Protein AF-A0AAD9F9R1-F1 (afdb_monomer)

Sequence (238 aa):
MATKKACVDAPKRSRSPVVLEAEMFGEFQDWCLRTYGDSGKTKTVTRRKYNKIMQTLLQSDESDGVYMDNINAKFKFWVKSKGFTVGTNVLGGEKKKGAPGKPVLYVPVKTTCSDGNSAQDNSSLKRVAVVEDFFDIIYAMHVEMGADPGRAPKHAGQKKTYKAIAETYAFLPREAVTRFLMSCGECQKRMHINPSTAEF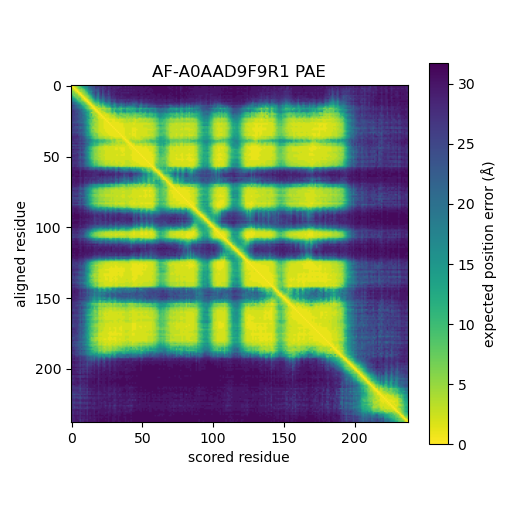KENDRPTSLVPDLIDYNMPLTATYLKQMKLQCMTPTER

Foldseek 3Di:
DDDDDDDDDDDPPPDDPVVLLVVLLVVLLVVLCVDPNPVHPDPAAAPVNQVVLVCLAVVVPDDDCPPVPPDDPVSNCVSVVQAKDWDAPPPPDDPPPDDRHDIWIWGFDPDPDDDDDDPDPPRQIATEDHSNCLSVLLCPLQFPDDPDPPDDTDGDDLVSSVVVCVSHYDRRDPVSNVVSCCSPPVNVVVVPPDPPPPPPPDDDDPPPDDPPPDDPVDPPVVVVVVVVVVVVPDDPDD

Nearest PDB structures (foldseek):
  4wvh-assembly1_A  TM=3.376E-01  e=6.028E+00  Escherichia coli K-12

Mean predicted aligned error: 17.03 Å

InterPro domains:
  IPR039788 Nucleolar protein 4 family [PTHR12449] (43-233)

Secondary structure (DSSP, 8-state):
----------------HHHHHHHHHHHHHHHHHHHHSTTS-SS-B-HHHHHHHHHHHHTTSS--GGGGGGS-HHHHHHHHHHT-EEEE---SS---TTSPPPEEEEEE----------S-----EEEEPBGGGHHHHHHHHHEE--S-TTSPPEEPPHHHHHHHHHHHEES--HHHHHHHHHH-HHHHHHHHS-SS-S---S--------GGG--TTS-HHHHHHHHHHHHTT-----

Organism: Dissostichus eleginoides (NCBI:txid100907)

Structure (mmCIF, N/CA/C/O backbone):
data_AF-A0AAD9F9R1-F1
#
_entry.id   AF-A0AAD9F9R1-F1
#
loop_
_atom_site.group_PDB
_atom_site.id
_atom_site.type_symbol
_atom_site.label_atom_id
_atom_site.label_alt_id
_atom_site.label_comp_id
_atom_site.label_asym_id
_atom_site.label_entity_id
_atom_site.label_seq_id
_atom_site.pdbx_PDB_ins_code
_atom_site.Cartn_x
_atom_site.Cartn_y
_atom_site.Cartn_z
_atom_site.occupancy
_atom_site.B_iso_or_equiv
_atom_site.auth_seq_id
_atom_site.auth_comp_id
_atom_site.auth_asym_id
_atom_site.auth_atom_id
_atom_site.pdbx_PDB_model_num
ATOM 1 N N . MET A 1 1 ? 48.791 -35.809 -27.261 1.00 36.66 1 MET A N 1
ATOM 2 C CA . MET A 1 1 ? 47.319 -35.940 -27.290 1.00 36.66 1 MET A CA 1
ATOM 3 C C . MET A 1 1 ? 46.736 -34.941 -26.303 1.00 36.66 1 MET A C 1
ATOM 5 O O . MET A 1 1 ? 46.965 -35.097 -25.115 1.00 36.66 1 MET A O 1
ATOM 9 N N . ALA A 1 2 ? 46.082 -33.881 -26.780 1.00 38.81 2 ALA A N 1
ATOM 10 C CA . ALA A 1 2 ? 45.470 -32.862 -25.926 1.00 38.81 2 ALA A CA 1
ATOM 11 C C . ALA A 1 2 ? 43.955 -32.884 -26.153 1.00 38.81 2 ALA A C 1
ATOM 13 O O . ALA A 1 2 ? 43.465 -32.579 -27.241 1.00 38.81 2 ALA A O 1
ATOM 14 N N . THR A 1 3 ? 43.224 -33.326 -25.136 1.00 40.38 3 THR A N 1
ATOM 15 C CA . THR A 1 3 ? 41.766 -33.447 -25.138 1.00 40.38 3 THR A CA 1
ATOM 16 C C . THR A 1 3 ? 41.121 -32.064 -25.084 1.00 40.38 3 THR A C 1
ATOM 18 O O . THR A 1 3 ? 41.272 -31.339 -24.101 1.00 40.38 3 THR A O 1
ATOM 21 N N . LYS A 1 4 ? 40.379 -31.708 -26.137 1.00 44.53 4 LYS A N 1
ATOM 22 C CA . LYS A 1 4 ? 39.497 -30.535 -26.176 1.00 44.53 4 LYS A CA 1
ATOM 23 C C . LYS A 1 4 ? 38.334 -30.753 -25.199 1.00 44.53 4 LYS A C 1
ATOM 25 O O . LYS A 1 4 ? 37.559 -31.688 -25.377 1.00 44.53 4 LYS A O 1
ATOM 30 N N . LYS A 1 5 ? 38.197 -29.899 -24.179 1.00 42.91 5 LYS A N 1
ATOM 31 C CA . LYS A 1 5 ? 36.977 -29.817 -23.360 1.00 42.91 5 LYS A CA 1
ATOM 32 C C . LYS A 1 5 ? 35.936 -29.001 -24.126 1.00 42.91 5 LYS A C 1
ATOM 34 O O . LYS A 1 5 ? 36.152 -27.822 -24.385 1.00 42.91 5 LYS A O 1
ATOM 39 N N . ALA A 1 6 ? 34.832 -29.641 -24.499 1.00 38.38 6 ALA A N 1
ATOM 40 C CA . ALA A 1 6 ? 33.661 -28.968 -25.040 1.00 38.38 6 ALA A CA 1
ATOM 41 C C . ALA A 1 6 ? 32.954 -28.203 -23.910 1.00 38.38 6 ALA A C 1
ATOM 43 O O . ALA A 1 6 ? 32.561 -28.795 -22.905 1.00 38.38 6 ALA A O 1
ATOM 44 N N . CYS A 1 7 ? 32.824 -26.886 -24.068 1.00 40.69 7 CYS A N 1
ATOM 45 C CA . CYS A 1 7 ? 31.928 -26.070 -23.259 1.00 40.69 7 CYS A CA 1
ATOM 46 C C . CYS A 1 7 ? 30.496 -26.369 -23.721 1.00 40.69 7 CYS A C 1
ATOM 48 O O . CYS A 1 7 ? 30.156 -26.139 -24.880 1.00 40.69 7 CYS A O 1
ATOM 50 N N . VAL A 1 8 ? 29.689 -26.953 -22.841 1.00 42.50 8 VAL A N 1
ATOM 51 C CA . VAL A 1 8 ? 28.258 -27.181 -23.062 1.00 42.50 8 VAL A CA 1
ATOM 52 C C . VAL A 1 8 ? 27.528 -25.854 -22.869 1.00 42.50 8 VAL A C 1
ATOM 54 O O . VAL A 1 8 ? 27.294 -25.424 -21.742 1.00 42.50 8 VAL A O 1
ATOM 57 N N . ASP A 1 9 ? 27.183 -25.206 -23.979 1.00 41.22 9 ASP A N 1
ATOM 58 C CA 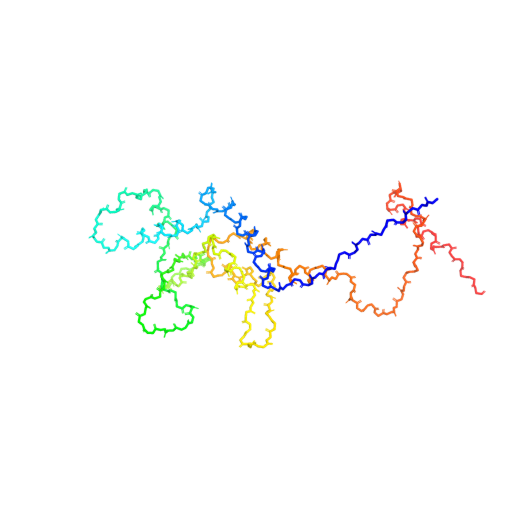. ASP A 1 9 ? 26.228 -24.099 -24.017 1.00 41.22 9 ASP A CA 1
ATOM 59 C C . ASP A 1 9 ? 24.837 -24.639 -23.647 1.00 41.22 9 ASP A C 1
ATOM 61 O O . ASP A 1 9 ? 24.207 -25.388 -24.398 1.00 41.22 9 ASP A O 1
ATOM 65 N N . ALA A 1 10 ? 24.363 -24.308 -22.445 1.00 39.66 10 ALA A N 1
ATOM 66 C CA . ALA A 1 10 ? 23.008 -24.632 -22.020 1.00 39.66 10 ALA A CA 1
ATOM 67 C C . ALA A 1 10 ? 22.008 -23.695 -22.727 1.00 39.66 10 ALA A C 1
ATOM 69 O O . ALA A 1 10 ? 22.209 -22.477 -22.740 1.00 39.66 10 ALA A O 1
ATOM 70 N N . PRO A 1 11 ? 20.892 -24.204 -23.279 1.00 43.22 11 PRO A N 1
ATOM 71 C CA . PRO A 1 11 ? 19.943 -23.363 -23.989 1.00 43.22 11 PRO A CA 1
ATOM 72 C C . PRO A 1 11 ? 19.228 -22.439 -22.996 1.00 43.22 11 PRO A C 1
ATOM 74 O O . PRO A 1 11 ? 18.553 -22.904 -22.073 1.00 43.22 11 PRO A O 1
ATOM 77 N N . LYS A 1 12 ? 19.328 -21.119 -23.212 1.00 50.03 12 LYS A N 1
ATOM 78 C CA . LYS A 1 12 ? 18.451 -20.108 -22.598 1.00 50.03 12 LYS A CA 1
ATOM 79 C C . LYS A 1 12 ? 17.004 -20.388 -23.024 1.00 50.03 12 LYS A C 1
ATOM 81 O O . LYS A 1 12 ? 16.503 -19.810 -23.983 1.00 50.03 12 LYS A O 1
ATOM 86 N N . ARG A 1 13 ? 16.325 -21.303 -22.324 1.00 48.19 13 ARG A N 1
ATOM 87 C CA . ARG A 1 13 ? 14.881 -21.517 -22.465 1.00 48.19 13 ARG A CA 1
ATOM 88 C C . ARG A 1 13 ? 14.179 -20.215 -22.092 1.00 48.19 13 ARG A C 1
ATOM 90 O O . ARG A 1 13 ? 14.325 -19.738 -20.966 1.00 48.19 13 ARG A O 1
ATOM 97 N N . SER A 1 14 ? 13.422 -19.643 -23.027 1.00 53.22 14 SER A N 1
ATOM 98 C CA . SER A 1 14 ? 12.520 -18.534 -22.729 1.00 53.22 14 SER A CA 1
ATOM 99 C C . SER A 1 14 ? 11.512 -19.013 -21.685 1.00 53.22 14 SER A C 1
ATOM 101 O O . SER A 1 14 ? 10.679 -19.877 -21.966 1.00 53.22 14 SER A O 1
ATOM 103 N N . ARG A 1 15 ? 11.631 -18.515 -20.454 1.00 62.59 15 ARG A N 1
ATOM 104 C CA . ARG A 1 15 ? 10.695 -18.836 -19.373 1.00 62.59 15 ARG A CA 1
ATOM 105 C C . ARG A 1 15 ? 9.339 -18.197 -19.669 1.00 62.59 15 ARG A C 1
ATOM 107 O O . ARG A 1 15 ? 9.281 -17.108 -20.237 1.00 62.59 15 ARG A O 1
ATOM 114 N N . SER A 1 16 ? 8.258 -18.879 -19.292 1.00 59.03 16 SER A N 1
ATOM 115 C CA . SER A 1 16 ? 6.905 -18.340 -19.462 1.00 59.03 16 SER A CA 1
ATOM 116 C C . SER A 1 16 ? 6.680 -17.104 -18.567 1.00 59.03 16 SER A C 1
ATOM 118 O O . SER A 1 16 ? 7.241 -17.063 -17.467 1.00 59.03 16 SER A O 1
ATOM 120 N N . PRO A 1 17 ? 5.853 -16.124 -18.984 1.00 62.34 17 PRO A N 1
ATOM 121 C CA . PRO A 1 17 ? 5.550 -14.929 -18.185 1.00 62.34 17 PRO A CA 1
ATOM 122 C C . PRO A 1 17 ? 5.009 -15.240 -16.781 1.00 62.34 17 PRO A C 1
ATOM 124 O O . PRO A 1 17 ? 5.400 -14.596 -15.815 1.00 62.34 17 PRO A O 1
ATOM 127 N N . VAL A 1 18 ? 4.189 -16.289 -16.654 1.00 61.66 18 VAL A N 1
ATOM 128 C CA . VAL A 1 18 ? 3.568 -16.715 -15.385 1.00 61.66 18 VAL A CA 1
ATOM 129 C C . VAL A 1 18 ? 4.611 -17.169 -14.358 1.00 61.66 18 VAL A C 1
ATOM 131 O O . VAL A 1 18 ? 4.484 -16.894 -13.169 1.00 61.66 18 VAL A O 1
ATOM 134 N N . VAL A 1 19 ? 5.677 -17.835 -14.811 1.00 61.56 19 VAL A N 1
ATOM 135 C CA . VAL A 1 19 ? 6.764 -18.289 -13.925 1.00 61.56 19 VAL A CA 1
ATOM 136 C C . VAL A 1 19 ? 7.592 -17.103 -13.421 1.00 61.56 19 VAL A C 1
ATOM 138 O O . VAL A 1 19 ? 8.002 -17.099 -12.266 1.00 61.56 19 VAL A O 1
ATOM 141 N N . LEU A 1 20 ? 7.790 -16.075 -14.255 1.00 73.88 20 LEU A N 1
ATOM 142 C CA . LEU A 1 20 ? 8.531 -14.868 -13.872 1.00 73.88 20 LEU A CA 1
ATOM 143 C C . LEU A 1 20 ? 7.773 -14.029 -12.832 1.00 73.88 20 LEU A C 1
ATOM 145 O O . LEU A 1 20 ? 8.394 -13.478 -11.927 1.00 73.88 20 LEU A O 1
ATOM 149 N N . GLU A 1 21 ? 6.444 -13.955 -12.934 1.00 77.75 21 GLU A N 1
ATOM 150 C CA . GLU A 1 21 ? 5.603 -13.253 -11.956 1.00 77.75 21 GLU A CA 1
ATOM 151 C C . GLU A 1 21 ? 5.615 -13.946 -10.587 1.00 77.75 21 GLU A C 1
ATOM 153 O O . GLU A 1 21 ? 5.773 -13.281 -9.566 1.00 77.75 21 GLU A O 1
ATOM 158 N N . ALA A 1 22 ? 5.521 -15.279 -10.556 1.00 78.12 22 ALA A N 1
ATOM 159 C CA . ALA A 1 22 ? 5.544 -16.047 -9.311 1.00 78.12 22 ALA A CA 1
ATOM 160 C C . ALA A 1 22 ? 6.902 -15.969 -8.582 1.00 78.12 22 ALA A C 1
ATOM 162 O O . ALA A 1 22 ? 6.935 -15.847 -7.356 1.00 78.12 22 ALA A O 1
ATOM 163 N N . GLU A 1 23 ? 8.019 -16.000 -9.321 1.00 84.06 23 GLU A N 1
ATOM 164 C CA . GLU A 1 23 ? 9.364 -15.794 -8.755 1.00 84.06 23 GLU A CA 1
ATOM 165 C C . GLU A 1 23 ? 9.501 -14.372 -8.179 1.00 84.06 23 GLU A C 1
ATOM 167 O O . GLU A 1 23 ? 9.927 -14.199 -7.034 1.00 84.06 23 GLU A O 1
ATOM 172 N N . MET A 1 24 ? 9.054 -13.358 -8.931 1.00 88.50 24 MET A N 1
ATOM 173 C CA . MET A 1 24 ? 9.048 -11.961 -8.486 1.00 88.50 24 MET A CA 1
ATOM 174 C C . MET A 1 24 ? 8.192 -11.765 -7.228 1.00 88.50 24 MET A C 1
ATOM 176 O O . MET A 1 24 ? 8.613 -11.062 -6.307 1.00 88.50 24 MET A O 1
ATOM 180 N N . PHE A 1 25 ? 7.011 -12.390 -7.181 1.00 92.75 25 PHE A N 1
ATOM 181 C CA . PHE A 1 25 ? 6.128 -12.378 -6.018 1.00 92.75 25 PHE A CA 1
ATOM 182 C C . PHE A 1 25 ? 6.837 -12.946 -4.792 1.00 92.75 25 PHE A C 1
ATOM 184 O O . PHE A 1 25 ? 6.893 -12.269 -3.769 1.00 92.75 25 PHE A O 1
ATOM 191 N N . GLY A 1 26 ? 7.424 -14.142 -4.902 1.00 94.12 26 GLY A N 1
ATOM 192 C CA . GLY A 1 26 ? 8.099 -14.806 -3.786 1.00 94.12 26 GLY A CA 1
ATOM 193 C C . GLY A 1 26 ? 9.214 -13.951 -3.183 1.00 94.12 26 GLY A C 1
ATOM 194 O O . GLY A 1 26 ? 9.179 -13.642 -1.993 1.00 94.12 26 GLY A O 1
ATOM 195 N N . GLU A 1 27 ? 10.164 -13.496 -4.005 1.00 94.56 27 GLU A N 1
ATOM 196 C CA . GLU A 1 27 ? 11.306 -12.697 -3.535 1.00 94.56 27 GLU A CA 1
ATOM 197 C C . GLU A 1 27 ? 10.884 -11.351 -2.928 1.00 94.56 27 GLU A C 1
ATOM 199 O O . GLU A 1 27 ? 11.431 -10.909 -1.906 1.00 94.56 27 GLU A O 1
ATOM 204 N N . PHE A 1 28 ? 9.913 -10.685 -3.558 1.00 96.38 28 PHE A N 1
ATOM 205 C CA . PHE A 1 28 ? 9.406 -9.400 -3.096 1.00 96.38 28 PHE A CA 1
ATOM 206 C C . PHE A 1 28 ? 8.630 -9.542 -1.785 1.00 96.38 28 PHE A C 1
ATOM 208 O O . PHE A 1 28 ? 8.883 -8.788 -0.841 1.00 96.38 28 PHE A O 1
ATOM 215 N N . GLN A 1 29 ? 7.727 -10.520 -1.711 1.00 96.44 29 GLN A N 1
ATOM 216 C CA . GLN A 1 29 ? 6.889 -10.777 -0.544 1.00 96.44 29 GLN A CA 1
ATOM 217 C C . GLN A 1 29 ? 7.739 -11.127 0.675 1.00 96.44 29 GLN A C 1
ATOM 219 O O . GLN A 1 29 ? 7.571 -10.543 1.749 1.00 96.44 29 GLN A O 1
ATOM 224 N N . ASP A 1 30 ? 8.709 -12.016 0.493 1.00 96.62 30 ASP A N 1
ATOM 225 C CA . ASP A 1 30 ? 9.668 -12.405 1.519 1.00 96.62 30 ASP A CA 1
ATOM 226 C C . ASP A 1 30 ? 10.440 -11.207 2.068 1.00 96.62 30 ASP A C 1
ATOM 228 O O . ASP A 1 30 ? 10.629 -11.058 3.281 1.00 96.62 30 ASP A O 1
ATOM 232 N N . TRP A 1 31 ? 10.888 -10.321 1.178 1.00 96.62 31 TRP A N 1
ATOM 233 C CA . TRP A 1 31 ? 11.539 -9.090 1.594 1.00 96.62 31 TRP A CA 1
ATOM 234 C C . TRP A 1 31 ? 10.577 -8.166 2.355 1.00 96.62 31 TRP A C 1
ATOM 236 O O . TRP A 1 31 ? 10.928 -7.698 3.440 1.00 96.62 31 TRP A O 1
ATOM 246 N N . CYS A 1 32 ? 9.355 -7.951 1.858 1.00 97.00 32 CYS A N 1
ATOM 247 C CA . CYS A 1 32 ? 8.355 -7.115 2.524 1.00 97.00 32 CYS A CA 1
ATOM 248 C C . CYS A 1 32 ? 8.009 -7.619 3.927 1.00 97.00 32 CYS A C 1
ATOM 250 O O . CYS A 1 32 ? 7.936 -6.813 4.855 1.00 97.00 32 CYS A O 1
ATOM 252 N N . LEU A 1 33 ? 7.840 -8.928 4.113 1.00 96.25 33 LEU A N 1
ATOM 253 C CA . LEU A 1 33 ? 7.536 -9.518 5.417 1.00 96.25 33 LEU A CA 1
ATOM 254 C C . LEU A 1 33 ? 8.702 -9.384 6.400 1.00 96.25 33 LEU A C 1
ATOM 256 O O . LEU A 1 33 ? 8.478 -9.070 7.569 1.00 96.25 33 LEU A O 1
ATOM 260 N N . ARG A 1 34 ? 9.949 -9.544 5.941 1.00 95.81 34 ARG A N 1
ATOM 261 C CA . ARG A 1 34 ? 11.128 -9.313 6.793 1.00 95.81 34 ARG A CA 1
ATOM 262 C C . ARG A 1 34 ? 11.295 -7.844 7.181 1.00 95.81 34 ARG A C 1
ATOM 264 O O . ARG A 1 34 ? 11.669 -7.557 8.315 1.00 95.81 34 ARG A O 1
ATOM 271 N N . THR A 1 35 ? 11.035 -6.918 6.260 1.00 96.12 35 THR A N 1
ATOM 272 C CA . THR A 1 35 ? 11.275 -5.480 6.472 1.00 96.12 35 THR A CA 1
ATOM 273 C C . THR A 1 35 ? 10.115 -4.780 7.186 1.00 96.12 35 THR A C 1
ATOM 275 O O . THR A 1 35 ? 10.344 -3.910 8.027 1.00 96.12 35 THR A O 1
ATOM 278 N N . TYR A 1 36 ? 8.872 -5.147 6.870 1.00 96.94 36 TYR A N 1
ATOM 279 C CA . TYR A 1 36 ? 7.657 -4.443 7.296 1.00 96.94 36 TYR A CA 1
ATOM 280 C C . TYR A 1 36 ? 6.636 -5.322 8.032 1.00 96.94 36 TYR A C 1
ATOM 282 O O . TYR A 1 36 ? 5.573 -4.806 8.396 1.00 96.94 36 TYR A O 1
ATOM 290 N N . GLY A 1 37 ? 6.919 -6.615 8.221 1.00 94.69 37 GLY A N 1
ATOM 291 C CA . GLY A 1 37 ? 6.051 -7.550 8.936 1.00 94.69 37 GLY A CA 1
ATOM 292 C C . GLY A 1 37 ? 5.960 -7.279 10.440 1.00 94.69 37 GLY A C 1
ATOM 293 O O . GLY A 1 37 ? 6.450 -6.272 10.951 1.00 94.69 37 GLY A O 1
ATOM 294 N N . ASP A 1 38 ? 5.327 -8.194 11.176 1.00 91.25 38 ASP A N 1
ATOM 295 C CA . ASP A 1 38 ? 4.977 -7.994 12.593 1.00 91.25 38 ASP A CA 1
ATOM 296 C C . ASP A 1 38 ? 6.192 -7.839 13.528 1.00 91.25 38 ASP A C 1
ATOM 298 O O . ASP A 1 38 ? 6.073 -7.231 14.592 1.00 91.25 38 ASP A O 1
ATOM 302 N N . SER A 1 39 ? 7.360 -8.360 13.141 1.00 89.56 39 SER A N 1
ATOM 303 C CA . SER A 1 39 ? 8.620 -8.204 13.881 1.00 89.56 39 SER A CA 1
ATOM 304 C C . SER A 1 39 ? 9.272 -6.826 13.686 1.00 89.56 39 SER A C 1
ATOM 306 O O . SER A 1 39 ? 10.135 -6.432 14.474 1.00 89.56 39 SER A O 1
ATOM 308 N N . GLY A 1 40 ? 8.864 -6.075 12.659 1.00 83.31 40 GLY A N 1
ATOM 309 C CA . GLY A 1 40 ? 9.405 -4.760 12.334 1.00 83.31 40 GLY A CA 1
ATOM 310 C C . GLY A 1 40 ? 8.823 -3.642 13.205 1.00 83.31 40 GLY A C 1
ATOM 311 O O . GLY A 1 40 ? 7.616 -3.551 13.432 1.00 83.31 40 GLY A O 1
ATOM 312 N N . LYS A 1 41 ? 9.671 -2.701 13.646 1.00 86.00 41 LYS A N 1
ATOM 313 C CA . LYS A 1 41 ? 9.241 -1.456 14.322 1.00 86.00 41 LYS A CA 1
ATOM 314 C C . LYS A 1 41 ? 8.796 -0.393 13.311 1.00 86.00 41 LYS A C 1
ATOM 316 O O . LYS A 1 41 ? 9.306 0.726 13.292 1.00 86.00 41 LYS A O 1
ATOM 321 N N . THR A 1 42 ? 7.861 -0.744 12.439 1.00 90.44 42 THR A N 1
ATOM 322 C CA . THR A 1 42 ? 7.459 0.081 11.295 1.00 90.44 42 THR A CA 1
ATOM 323 C C . THR A 1 42 ? 6.049 0.645 11.466 1.00 90.44 42 THR A C 1
ATOM 325 O O . THR A 1 42 ? 5.222 0.162 12.244 1.00 90.44 42 THR A O 1
ATOM 328 N N . LYS A 1 43 ? 5.750 1.708 10.709 1.00 89.88 43 LYS A N 1
ATOM 329 C CA . LYS A 1 43 ? 4.407 2.310 10.655 1.00 89.88 43 LYS A CA 1
ATOM 330 C C . LYS A 1 43 ? 3.446 1.552 9.725 1.00 89.88 43 LYS A C 1
ATOM 332 O O . LYS A 1 43 ? 2.314 1.992 9.574 1.00 89.88 43 LYS A O 1
ATOM 337 N N . THR A 1 44 ? 3.878 0.457 9.102 1.00 95.94 44 THR A N 1
ATOM 338 C CA . THR A 1 44 ? 3.086 -0.341 8.156 1.00 95.94 44 THR A CA 1
ATOM 339 C C . THR A 1 44 ? 1.979 -1.130 8.854 1.00 95.94 44 THR A C 1
ATOM 341 O O . THR A 1 44 ? 1.973 -1.294 10.082 1.00 95.94 44 THR A O 1
ATOM 344 N N . VAL A 1 45 ? 1.018 -1.611 8.067 1.00 96.88 45 VAL A N 1
ATOM 345 C CA . VAL A 1 45 ? -0.128 -2.381 8.554 1.00 96.88 45 VAL A CA 1
ATOM 346 C C . VAL A 1 45 ? -0.043 -3.798 8.003 1.00 96.88 45 VAL A C 1
ATOM 348 O O . VAL A 1 45 ? -0.194 -4.002 6.811 1.00 96.88 45 VAL A O 1
ATOM 351 N N . THR A 1 46 ? 0.213 -4.773 8.868 1.00 97.19 46 THR A N 1
ATOM 352 C CA . THR A 1 46 ? 0.136 -6.202 8.531 1.00 97.19 46 THR A CA 1
ATOM 353 C C . THR A 1 46 ? -1.309 -6.683 8.554 1.00 97.19 46 THR A C 1
ATOM 355 O O . THR A 1 46 ? -2.177 -6.002 9.112 1.00 97.19 46 THR A O 1
ATOM 358 N N . ARG A 1 47 ? -1.591 -7.879 8.035 1.00 96.06 47 ARG A N 1
ATOM 359 C CA . ARG A 1 47 ? -2.932 -8.481 8.086 1.00 96.06 47 ARG A CA 1
ATOM 360 C C . ARG A 1 47 ? -3.429 -8.611 9.520 1.00 96.06 47 ARG A C 1
ATOM 362 O O . ARG A 1 47 ? -4.580 -8.291 9.819 1.00 96.06 47 ARG A O 1
ATOM 369 N N . ARG A 1 48 ? -2.548 -9.024 10.433 1.00 94.69 48 ARG A N 1
ATOM 370 C CA . ARG A 1 48 ? -2.862 -9.121 11.863 1.00 94.69 48 ARG A CA 1
ATOM 371 C C . ARG A 1 48 ? -3.229 -7.754 12.441 1.00 94.69 48 ARG A C 1
ATOM 373 O O . ARG A 1 48 ? -4.238 -7.636 13.136 1.00 94.69 48 ARG A O 1
ATOM 380 N N . LYS A 1 49 ? -2.450 -6.712 12.127 1.00 94.81 49 LYS A N 1
ATOM 381 C CA . LYS A 1 49 ? -2.734 -5.339 12.571 1.00 94.81 49 LYS A CA 1
ATOM 382 C C . LYS A 1 49 ? -4.036 -4.814 11.964 1.00 94.81 49 LYS A C 1
ATOM 384 O O . LYS A 1 49 ? -4.837 -4.244 12.694 1.00 94.81 49 LYS A O 1
ATOM 389 N N . TYR A 1 50 ? -4.276 -5.064 10.680 1.00 95.69 50 TYR A N 1
ATOM 390 C CA . TYR A 1 50 ? -5.507 -4.716 9.972 1.00 95.69 50 TYR A CA 1
ATOM 391 C C . TYR A 1 50 ? -6.745 -5.306 10.657 1.00 95.69 50 TYR A C 1
ATOM 393 O O . TYR A 1 50 ? -7.660 -4.568 11.015 1.00 95.69 50 TYR A O 1
ATOM 401 N N . ASN A 1 51 ? -6.743 -6.616 10.924 1.00 93.62 51 ASN A N 1
ATOM 402 C CA . ASN A 1 51 ? -7.854 -7.296 11.596 1.00 93.62 51 ASN A CA 1
ATOM 403 C C . ASN A 1 51 ? -8.079 -6.751 13.011 1.00 93.62 51 ASN A C 1
ATOM 405 O O . ASN A 1 51 ? -9.218 -6.551 13.425 1.00 93.62 51 ASN A O 1
ATOM 409 N N . LYS A 1 52 ? -6.998 -6.440 13.734 1.00 93.19 52 LYS A N 1
ATOM 410 C CA . LYS A 1 52 ? -7.086 -5.835 15.067 1.00 93.19 52 LYS A CA 1
ATOM 411 C C . LYS A 1 52 ? -7.683 -4.421 15.032 1.00 93.19 52 LYS A C 1
ATOM 413 O O . LYS A 1 52 ? -8.434 -4.05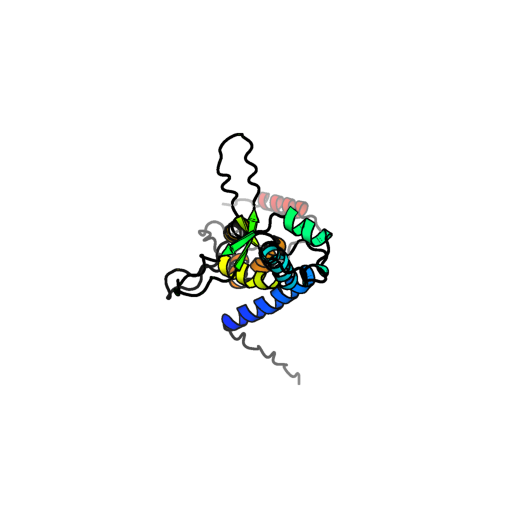9 15.937 1.00 93.19 52 LYS A O 1
ATOM 418 N N . ILE A 1 53 ? -7.381 -3.627 13.998 1.00 94.44 53 ILE A N 1
ATOM 419 C CA . ILE A 1 53 ? -8.015 -2.315 13.781 1.00 94.44 53 ILE A CA 1
ATOM 420 C C . ILE A 1 53 ? -9.508 -2.508 13.484 1.00 94.44 53 ILE A C 1
ATOM 422 O O . ILE A 1 53 ? -10.327 -1.862 14.129 1.00 94.44 53 ILE A O 1
ATOM 426 N N . MET A 1 54 ? -9.863 -3.427 12.580 1.00 92.19 54 MET A N 1
ATOM 427 C CA . MET A 1 54 ? -11.262 -3.734 12.248 1.00 92.19 54 MET A CA 1
ATOM 428 C C . MET A 1 54 ? -12.078 -4.134 13.480 1.00 92.19 54 MET A C 1
ATOM 430 O O . MET A 1 54 ? -13.136 -3.564 13.718 1.00 92.19 54 MET A O 1
ATOM 434 N N . GLN A 1 55 ? -11.560 -5.051 14.303 1.00 90.12 55 GLN A N 1
ATOM 435 C CA . GLN A 1 55 ? -12.202 -5.451 15.561 1.00 90.12 55 GLN A CA 1
ATOM 436 C C . GLN A 1 55 ? -12.404 -4.259 16.502 1.00 90.12 55 GLN A C 1
ATOM 438 O O . GLN A 1 55 ? -13.482 -4.096 17.058 1.00 90.12 55 GLN A O 1
ATOM 443 N N . THR A 1 56 ? -11.394 -3.390 16.631 1.00 90.62 56 THR A N 1
ATOM 444 C CA . THR A 1 56 ? -11.480 -2.189 17.482 1.00 90.62 56 THR A CA 1
ATOM 445 C C . THR A 1 56 ? -12.579 -1.228 17.009 1.00 90.62 56 THR A C 1
ATOM 447 O O . THR A 1 56 ? -13.236 -0.605 17.840 1.00 90.62 56 THR A O 1
ATOM 450 N N . LEU A 1 57 ? -12.784 -1.097 15.694 1.00 90.31 57 LEU A N 1
ATOM 451 C CA . LEU A 1 57 ? -13.777 -0.182 15.119 1.00 90.31 57 LEU A CA 1
ATOM 452 C C . LEU A 1 57 ? -15.198 -0.758 15.142 1.00 90.31 57 LEU A C 1
ATOM 454 O O . LEU A 1 57 ? -16.121 -0.038 15.499 1.00 90.31 57 LEU A O 1
ATOM 458 N N . LEU A 1 58 ? -15.376 -2.037 14.798 1.00 83.88 58 LEU A N 1
ATOM 459 C CA . LEU A 1 58 ? -16.699 -2.673 14.718 1.00 83.88 58 LEU A CA 1
ATOM 460 C C . LEU A 1 58 ? -17.307 -2.975 16.096 1.00 83.88 58 LEU A C 1
ATOM 462 O O . LEU A 1 58 ? -18.514 -2.892 16.260 1.00 83.88 58 LEU A O 1
ATOM 466 N N . GLN A 1 59 ? -16.487 -3.288 17.103 1.00 71.56 59 GLN A N 1
ATOM 467 C CA . GLN A 1 59 ? -16.960 -3.595 18.464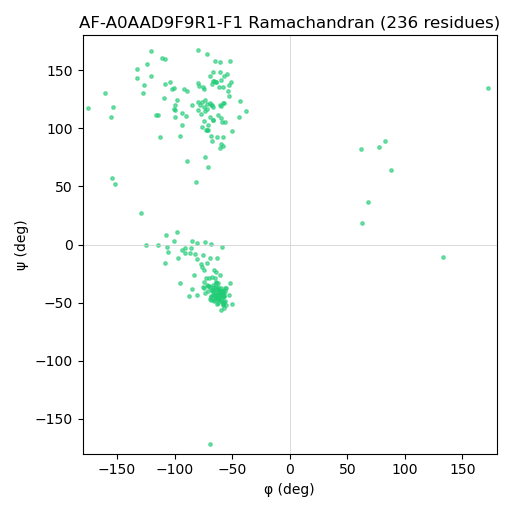 1.00 71.56 59 GLN A CA 1
ATOM 468 C C . GLN A 1 59 ? -17.177 -2.342 19.327 1.00 71.56 59 GLN A C 1
ATOM 470 O O . GLN A 1 59 ? -17.474 -2.457 20.510 1.00 71.56 59 GLN A O 1
ATOM 475 N N . SER A 1 60 ? -16.988 -1.140 18.770 1.00 59.50 60 SER A N 1
ATOM 476 C CA . SER A 1 60 ? -17.325 0.109 19.469 1.00 59.50 60 SER A CA 1
ATOM 477 C C . SER A 1 60 ? -18.817 0.466 19.347 1.00 59.50 60 SER A C 1
ATOM 479 O O . SER A 1 60 ? -19.241 1.405 20.012 1.00 59.50 60 SER A O 1
ATOM 481 N N . ASP A 1 61 ? -19.583 -0.254 18.513 1.00 56.19 61 ASP A N 1
ATOM 482 C CA . ASP A 1 61 ? -20.973 0.074 18.147 1.00 56.19 61 ASP A CA 1
ATOM 483 C C . ASP A 1 61 ? -22.027 -0.875 18.762 1.00 56.19 61 ASP A C 1
ATOM 485 O O . ASP A 1 61 ? -23.194 -0.512 18.837 1.00 56.19 61 ASP A O 1
ATOM 489 N N . GLU A 1 62 ? -21.638 -2.055 19.273 1.00 50.25 62 GLU A N 1
ATOM 490 C CA . GLU A 1 62 ? -22.552 -2.991 19.951 1.00 50.25 62 GLU A CA 1
ATOM 491 C C . GLU A 1 62 ? -22.046 -3.416 21.335 1.00 50.25 62 GLU A C 1
ATOM 493 O O . GLU A 1 62 ? -20.905 -3.833 21.539 1.00 50.25 62 GLU A O 1
ATOM 498 N N . SER A 1 63 ? -22.951 -3.296 22.297 1.00 50.78 63 SER A N 1
ATOM 499 C CA . SER A 1 63 ? -22.845 -3.695 23.690 1.00 50.78 63 SER A CA 1
ATOM 500 C C . SER A 1 63 ? -22.661 -5.208 23.856 1.00 50.78 63 SER A C 1
ATOM 502 O O . SER A 1 63 ? -23.646 -5.924 23.986 1.00 50.78 63 SER A O 1
ATOM 504 N N . ASP A 1 64 ? -21.416 -5.684 23.934 1.00 45.75 64 ASP A N 1
ATOM 505 C CA . ASP A 1 64 ? -21.063 -6.811 24.811 1.00 45.75 64 ASP A CA 1
ATOM 506 C C . ASP A 1 64 ? -19.566 -6.774 25.185 1.00 45.75 64 ASP A C 1
ATOM 508 O O . ASP A 1 64 ? -18.666 -6.943 24.358 1.00 45.75 64 ASP A O 1
ATOM 512 N N . GLY A 1 65 ? -19.282 -6.473 26.453 1.00 50.19 65 GLY A N 1
ATOM 513 C CA . GLY A 1 65 ? -17.956 -6.086 26.957 1.00 50.19 65 GLY A CA 1
ATOM 514 C C . GLY A 1 65 ? -16.927 -7.215 27.074 1.00 50.19 65 GLY A C 1
ATOM 515 O O . GLY A 1 65 ? -15.808 -6.966 27.510 1.00 50.19 65 GLY A O 1
ATOM 516 N N . VAL A 1 66 ? -17.261 -8.444 26.677 1.00 52.91 66 VAL A N 1
ATOM 517 C CA . VAL A 1 66 ? -16.480 -9.651 27.012 1.00 52.91 66 VAL A CA 1
ATOM 518 C C . VAL A 1 66 ? -15.166 -9.772 26.214 1.00 52.91 66 VAL A C 1
ATOM 520 O O . VAL A 1 66 ? -14.221 -10.417 26.664 1.00 52.91 66 VAL A O 1
ATOM 523 N N . TYR A 1 67 ? -15.043 -9.109 25.055 1.00 52.53 67 TYR A N 1
ATOM 524 C CA . TYR A 1 67 ? -13.835 -9.170 24.206 1.00 52.53 67 TYR A CA 1
ATOM 525 C C . TYR A 1 67 ? -12.946 -7.910 24.238 1.00 52.53 67 TYR A C 1
ATOM 527 O O . TYR A 1 67 ? -11.840 -7.922 23.683 1.00 52.53 67 TYR A O 1
ATOM 535 N N . MET A 1 68 ? -13.374 -6.831 24.908 1.00 54.06 68 MET A N 1
ATOM 536 C CA . MET A 1 68 ? -12.665 -5.537 24.916 1.00 54.06 68 MET A CA 1
ATOM 537 C C . MET A 1 68 ? -11.420 -5.495 25.814 1.00 54.06 68 MET A C 1
ATOM 539 O O . MET A 1 68 ? -10.541 -4.643 25.603 1.00 54.06 68 MET A O 1
ATOM 543 N N . ASP A 1 69 ? -11.318 -6.421 26.767 1.00 55.50 69 ASP A N 1
ATOM 544 C CA . ASP A 1 69 ? -10.276 -6.414 27.801 1.00 55.50 69 ASP A CA 1
ATOM 545 C C . ASP A 1 69 ? -8.880 -6.774 27.273 1.00 55.50 69 ASP A C 1
ATOM 547 O O . ASP A 1 69 ? -7.867 -6.444 27.888 1.00 55.50 69 ASP A O 1
ATOM 551 N N . ASN A 1 70 ? -8.783 -7.355 26.072 1.00 68.94 70 ASN A N 1
ATOM 552 C CA . ASN A 1 70 ? -7.504 -7.800 25.508 1.00 68.94 70 ASN A CA 1
ATOM 553 C C . ASN A 1 70 ? -6.814 -6.765 24.590 1.00 68.94 70 ASN A C 1
ATOM 555 O O . ASN A 1 70 ? -5.693 -6.995 24.116 1.00 68.94 70 ASN A O 1
ATOM 559 N N . ILE A 1 71 ? -7.442 -5.615 24.296 1.00 81.69 71 ILE A N 1
ATOM 560 C CA . ILE A 1 71 ? -6.849 -4.590 23.416 1.00 81.69 71 ILE A CA 1
ATOM 561 C C . ILE A 1 71 ? -6.251 -3.440 24.237 1.00 81.69 71 ILE A C 1
ATOM 563 O O . ILE A 1 71 ? -6.952 -2.662 24.877 1.00 81.69 71 ILE A O 1
ATOM 567 N N . ASN A 1 72 ? -4.931 -3.273 24.129 1.00 87.50 72 ASN A N 1
ATOM 568 C CA . ASN A 1 72 ? -4.158 -2.241 24.825 1.00 87.50 72 ASN A CA 1
ATOM 569 C C . ASN A 1 72 ? -4.635 -0.800 24.507 1.00 87.50 72 ASN A C 1
ATOM 571 O O . ASN A 1 72 ? -4.801 -0.432 23.341 1.00 87.50 72 ASN A O 1
ATOM 575 N N . ALA A 1 73 ? -4.762 0.050 25.533 1.00 90.44 73 ALA A N 1
ATOM 576 C CA . ALA A 1 73 ? -5.189 1.450 25.411 1.00 90.44 73 ALA A CA 1
ATOM 577 C C . ALA A 1 73 ? -4.320 2.297 24.458 1.00 90.44 73 ALA A C 1
ATOM 579 O O . ALA A 1 73 ? -4.851 3.098 23.689 1.00 90.44 73 ALA A O 1
ATOM 580 N N . LYS A 1 74 ? -2.996 2.080 24.421 1.00 91.56 74 LYS A N 1
ATOM 581 C CA . LYS A 1 74 ? -2.079 2.742 23.472 1.00 91.56 74 LYS A CA 1
ATOM 582 C C . LYS A 1 74 ? -2.456 2.425 22.024 1.00 91.56 74 LYS A C 1
ATOM 584 O O . LYS A 1 74 ? -2.364 3.293 21.158 1.00 91.56 74 LYS A O 1
ATOM 589 N N . PHE A 1 75 ? -2.885 1.188 21.765 1.00 91.94 75 PHE A N 1
ATOM 590 C CA . PHE A 1 75 ? -3.343 0.775 20.442 1.00 91.94 75 PHE A CA 1
ATOM 591 C C . PHE A 1 75 ? -4.662 1.463 20.083 1.00 91.94 75 PHE A C 1
ATOM 593 O O . PHE A 1 75 ? -4.742 2.064 19.015 1.00 91.94 75 PHE A O 1
ATOM 600 N N . LYS A 1 76 ? -5.649 1.470 20.991 1.00 91.31 76 LYS A N 1
ATOM 601 C CA . LYS A 1 76 ? -6.927 2.182 20.791 1.00 91.31 76 LYS A CA 1
ATOM 602 C C . LYS A 1 76 ? -6.703 3.677 20.517 1.00 91.31 76 LYS A C 1
ATOM 604 O O . LYS A 1 76 ? -7.260 4.222 19.567 1.00 91.31 76 LYS A O 1
ATOM 609 N N . PHE A 1 77 ? -5.817 4.321 21.282 1.00 93.50 77 PHE A N 1
ATOM 610 C CA . PHE A 1 77 ? -5.445 5.721 21.069 1.00 93.50 77 PHE A CA 1
ATOM 611 C C . PHE A 1 77 ? -4.800 5.945 19.698 1.00 93.50 77 PHE A C 1
ATOM 613 O O . PHE A 1 77 ? -5.149 6.895 19.004 1.00 93.50 77 PHE A O 1
ATOM 620 N N . TRP A 1 78 ? -3.894 5.060 19.271 1.00 93.62 78 TRP A N 1
ATOM 621 C CA . TRP A 1 78 ? -3.290 5.140 17.941 1.00 93.62 78 TRP A CA 1
ATOM 622 C C . TRP A 1 78 ? -4.327 4.982 16.823 1.00 93.62 78 TRP A C 1
ATOM 624 O O . TRP A 1 78 ? -4.306 5.771 15.879 1.00 93.62 78 TRP A O 1
ATOM 634 N N . VAL A 1 79 ? -5.258 4.026 16.948 1.00 94.25 79 VAL A N 1
ATOM 635 C CA . VAL A 1 79 ? -6.354 3.827 15.983 1.00 94.25 79 VAL A CA 1
ATOM 636 C C . VAL A 1 79 ? -7.198 5.098 15.860 1.00 94.25 79 VAL A C 1
ATOM 638 O O . VAL A 1 79 ? -7.369 5.623 14.759 1.00 94.25 79 VAL A O 1
ATOM 641 N N . LYS A 1 80 ? -7.644 5.654 16.992 1.00 91.81 80 LYS A N 1
ATOM 642 C CA . LYS A 1 80 ? -8.433 6.893 17.022 1.00 91.81 80 LYS A CA 1
ATOM 643 C C . LYS A 1 80 ? -7.648 8.090 16.471 1.00 91.81 80 LYS A C 1
ATOM 645 O O . LYS A 1 80 ? -8.165 8.838 15.652 1.00 91.81 80 LYS A O 1
ATOM 650 N N . SER A 1 81 ? -6.381 8.241 16.859 1.00 93.88 81 SER A N 1
ATOM 651 C CA . SER A 1 81 ? -5.504 9.338 16.420 1.00 93.88 81 SER A CA 1
ATOM 652 C C . SER A 1 81 ? -5.222 9.319 14.915 1.00 93.88 81 SER A C 1
ATOM 654 O O . SER A 1 81 ? -5.048 10.377 14.312 1.00 93.88 81 SER A O 1
ATOM 656 N N . LYS A 1 82 ? -5.170 8.135 14.293 1.00 93.38 82 LYS A N 1
ATOM 657 C CA . LYS A 1 82 ? -5.016 7.999 12.838 1.00 93.38 82 LYS A CA 1
ATOM 658 C C . LYS A 1 82 ? -6.313 8.193 12.056 1.00 93.38 82 LYS A C 1
ATOM 660 O O . LYS A 1 82 ? -6.230 8.343 10.841 1.00 93.38 82 LYS A O 1
ATOM 665 N N . GLY A 1 83 ? -7.465 8.212 12.725 1.00 94.00 83 GLY A N 1
ATOM 666 C CA . GLY A 1 83 ? -8.762 8.401 12.081 1.00 94.00 83 GLY A CA 1
ATOM 667 C C . GLY A 1 83 ? -9.163 7.224 11.194 1.00 94.00 83 GLY A C 1
ATOM 668 O O . GLY A 1 83 ? -9.723 7.437 10.124 1.00 94.00 83 GLY A O 1
ATOM 669 N N . PHE A 1 84 ? -8.835 5.987 11.589 1.00 94.81 84 PHE A N 1
ATOM 670 C CA . PHE A 1 84 ? -9.280 4.826 10.818 1.00 94.81 84 PHE A CA 1
ATOM 671 C C . PHE A 1 84 ? -10.808 4.756 10.783 1.00 94.81 84 PHE A C 1
ATOM 673 O O . PHE A 1 84 ? -11.469 4.911 11.808 1.00 94.81 84 PHE A O 1
ATOM 680 N N . THR A 1 85 ? -11.347 4.479 9.603 1.00 93.56 85 THR A N 1
ATOM 681 C CA . THR A 1 85 ? -12.780 4.287 9.362 1.00 93.56 85 THR A CA 1
ATOM 682 C C . THR A 1 85 ? -12.995 3.029 8.530 1.00 93.56 85 THR A C 1
ATOM 684 O O . THR A 1 85 ? -12.119 2.624 7.760 1.00 93.56 85 THR A O 1
ATOM 687 N N . VAL A 1 86 ? -14.146 2.381 8.708 1.00 91.75 86 VAL A N 1
ATOM 688 C CA . VAL A 1 86 ? -14.543 1.210 7.918 1.00 91.75 86 VAL A CA 1
ATOM 689 C C . VAL A 1 86 ? -15.480 1.677 6.810 1.00 91.75 86 VAL A C 1
ATOM 691 O O . VAL A 1 86 ? -16.490 2.317 7.082 1.00 91.75 86 VAL A O 1
ATOM 694 N N . GLY A 1 87 ? -15.144 1.365 5.563 1.00 86.25 87 GLY A N 1
ATOM 695 C CA . GLY A 1 87 ? -16.001 1.588 4.400 1.00 86.25 87 GLY A CA 1
ATOM 696 C C . GLY A 1 87 ? -16.312 0.277 3.682 1.00 86.25 87 GLY A C 1
ATOM 697 O O . GLY A 1 87 ? -15.660 -0.743 3.903 1.00 86.25 87 GLY A O 1
ATOM 698 N N . THR A 1 88 ? -17.294 0.301 2.783 1.00 78.94 88 THR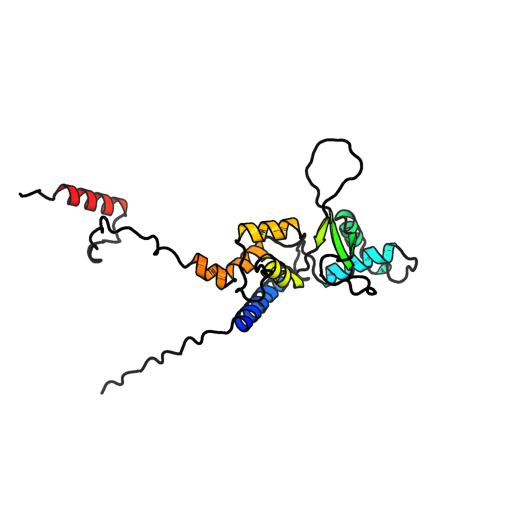 A N 1
ATOM 699 C CA . THR A 1 88 ? -17.586 -0.838 1.897 1.00 78.94 88 THR A CA 1
ATOM 700 C C . THR A 1 88 ? -16.766 -0.702 0.614 1.00 78.94 88 THR A C 1
ATOM 702 O O . THR A 1 88 ? -16.751 0.367 0.005 1.00 78.94 88 THR A O 1
ATOM 705 N N . ASN A 1 89 ? -16.081 -1.761 0.173 1.00 66.38 89 ASN A N 1
ATOM 706 C CA . ASN A 1 89 ? -15.349 -1.722 -1.096 1.00 66.38 89 ASN A CA 1
ATOM 707 C C . ASN A 1 89 ? -16.318 -1.748 -2.292 1.00 66.38 89 ASN A C 1
ATOM 709 O O . ASN A 1 89 ? -16.779 -2.815 -2.685 1.00 66.38 89 ASN A O 1
ATOM 713 N N . VAL A 1 90 ? -16.614 -0.586 -2.881 1.00 56.03 90 VAL A N 1
ATOM 714 C CA . VAL A 1 90 ? -17.492 -0.458 -4.068 1.00 56.03 90 VAL A CA 1
ATOM 715 C C . VAL A 1 90 ? -16.704 -0.523 -5.395 1.00 56.03 90 VAL A C 1
ATOM 717 O O . VAL A 1 90 ? -17.294 -0.581 -6.466 1.00 56.03 90 VAL A O 1
ATOM 720 N N . LEU A 1 91 ? -15.363 -0.538 -5.350 1.00 52.22 91 LEU A N 1
ATOM 721 C CA . LEU A 1 91 ? -14.492 -0.437 -6.538 1.00 52.22 91 LEU A CA 1
ATOM 722 C C . LEU A 1 91 ? -14.098 -1.785 -7.173 1.00 52.22 91 LEU A C 1
ATOM 724 O O . LEU A 1 91 ? -13.407 -1.794 -8.187 1.00 52.22 91 LEU A O 1
ATOM 728 N N . GLY A 1 92 ? -14.505 -2.916 -6.593 1.00 46.19 92 GLY A N 1
ATOM 729 C CA . GLY A 1 92 ? -14.435 -4.218 -7.258 1.00 46.19 92 GLY A CA 1
ATOM 730 C C . GLY A 1 92 ? -15.734 -4.446 -8.017 1.00 46.19 92 GLY A C 1
ATOM 731 O O . GLY A 1 92 ? -16.781 -4.563 -7.388 1.00 46.19 92 GLY A O 1
ATOM 732 N N . GLY A 1 93 ? -15.671 -4.432 -9.348 1.00 42.81 93 GLY A N 1
ATOM 733 C CA . GLY A 1 93 ? -16.823 -4.634 -10.219 1.00 42.81 93 GLY A CA 1
ATOM 734 C C . GLY A 1 93 ? -17.623 -5.901 -9.899 1.00 42.81 93 GLY A C 1
ATOM 735 O O . GLY A 1 93 ? -17.116 -6.855 -9.320 1.00 42.81 93 GLY A O 1
ATOM 736 N N . GLU A 1 94 ? -18.880 -5.860 -10.340 1.00 36.38 94 GLU A N 1
ATOM 737 C CA . GLU A 1 94 ? -19.965 -6.827 -10.140 1.00 36.38 94 GLU A CA 1
ATOM 738 C C . GLU A 1 94 ? -20.730 -6.692 -8.815 1.00 36.38 94 GLU A C 1
ATOM 740 O O . GLU A 1 94 ? -20.502 -7.368 -7.813 1.00 36.38 94 GLU A O 1
ATOM 745 N N . LYS A 1 95 ? -21.772 -5.850 -8.870 1.00 42.28 95 LYS A N 1
ATOM 746 C CA . LYS A 1 95 ? -22.946 -5.954 -8.000 1.00 42.28 95 LYS A CA 1
ATOM 747 C C . LYS A 1 95 ? -23.589 -7.340 -8.172 1.00 42.28 95 LYS A C 1
ATOM 749 O O . LYS A 1 95 ? -24.586 -7.477 -8.879 1.00 42.28 95 LYS A O 1
ATOM 754 N N . LYS A 1 96 ? -23.104 -8.359 -7.461 1.00 40.09 96 LYS A N 1
ATOM 755 C CA . LYS A 1 96 ? -23.993 -9.438 -7.018 1.00 40.09 96 LYS A CA 1
ATOM 756 C C . LYS A 1 96 ? -24.865 -8.856 -5.909 1.00 40.09 96 LYS A C 1
ATOM 758 O O . LYS A 1 96 ? -24.422 -8.700 -4.774 1.00 40.09 96 LYS A O 1
ATOM 763 N N . LYS A 1 97 ? -26.092 -8.461 -6.272 1.00 41.03 97 LYS A N 1
ATOM 764 C CA . LYS A 1 97 ? -27.171 -8.130 -5.328 1.00 41.03 97 LYS A CA 1
ATOM 765 C C . LYS A 1 97 ? -27.199 -9.210 -4.233 1.00 41.03 97 LYS A C 1
ATOM 767 O O . LYS A 1 97 ? -27.574 -10.338 -4.528 1.00 41.03 97 LYS A O 1
ATOM 772 N N . GLY A 1 98 ? -26.795 -8.868 -3.008 1.00 43.78 98 GLY A N 1
ATOM 773 C CA . GLY A 1 98 ? -27.032 -9.707 -1.827 1.00 43.78 98 GLY A CA 1
ATOM 774 C C . GLY A 1 98 ? -25.856 -9.956 -0.878 1.00 43.78 98 GLY A C 1
ATOM 775 O O . GLY A 1 98 ? -26.109 -10.446 0.214 1.00 43.78 98 GLY A O 1
ATOM 776 N N . ALA A 1 99 ? -24.608 -9.612 -1.219 1.00 47.38 99 ALA A N 1
ATOM 777 C CA . ALA A 1 99 ? -23.485 -9.734 -0.279 1.00 47.38 99 ALA A CA 1
ATOM 778 C C . ALA A 1 99 ? -23.003 -8.345 0.173 1.00 47.38 99 ALA A C 1
ATOM 780 O O . ALA A 1 99 ? -22.681 -7.526 -0.694 1.00 47.38 99 ALA A O 1
ATOM 781 N N . PRO A 1 100 ? -22.924 -8.045 1.487 1.00 54.16 100 PRO A N 1
ATOM 782 C CA . PRO A 1 100 ? -22.212 -6.855 1.934 1.00 54.16 100 PRO A CA 1
ATOM 783 C C . PRO A 1 100 ? -20.767 -6.971 1.433 1.00 54.16 100 PRO A C 1
ATOM 785 O O . PRO A 1 100 ? -20.090 -7.971 1.681 1.00 54.16 100 PRO A O 1
ATOM 788 N N . GLY A 1 101 ? -20.316 -5.992 0.643 1.00 63.34 101 GLY A N 1
ATOM 789 C CA . GLY A 1 101 ? -18.950 -5.976 0.125 1.00 63.34 101 GLY A CA 1
ATOM 790 C C . GLY A 1 101 ? -17.947 -6.091 1.274 1.00 63.34 101 GLY A C 1
ATOM 791 O O . GLY A 1 101 ? -18.205 -5.602 2.373 1.00 63.34 101 GLY A O 1
ATOM 792 N N . LYS A 1 102 ? -16.803 -6.747 1.037 1.00 75.19 102 LYS A N 1
ATOM 793 C CA . LYS A 1 102 ? -15.777 -6.923 2.078 1.00 75.19 102 LYS A CA 1
ATOM 794 C C . LYS A 1 102 ? -15.424 -5.552 2.688 1.00 75.19 102 LYS A C 1
ATOM 796 O O . LYS A 1 102 ? -15.127 -4.629 1.917 1.00 75.19 102 LYS A O 1
ATOM 801 N N . PRO A 1 103 ? -15.466 -5.399 4.025 1.00 83.75 103 PRO A N 1
ATOM 802 C CA . PRO A 1 103 ? -15.153 -4.131 4.670 1.00 83.75 103 PRO A CA 1
ATOM 803 C C . PRO A 1 103 ? -13.691 -3.764 4.406 1.00 83.75 103 PRO A C 1
ATOM 805 O O . PRO A 1 103 ? -12.813 -4.628 4.430 1.00 83.75 103 PRO A O 1
ATOM 808 N N . VAL A 1 104 ? -13.430 -2.483 4.150 1.00 91.50 104 VAL A N 1
ATOM 809 C CA . VAL A 1 104 ? -12.091 -1.946 3.877 1.00 91.50 104 VAL A CA 1
ATOM 810 C C . VAL A 1 104 ? -11.786 -0.786 4.814 1.00 91.50 104 VAL A C 1
ATOM 812 O O . VAL A 1 104 ? -12.638 0.062 5.056 1.00 91.50 104 VAL A O 1
ATOM 815 N N . LEU A 1 105 ? -10.560 -0.753 5.347 1.00 95.56 105 LEU A N 1
ATOM 816 C CA . LEU A 1 105 ? -10.086 0.357 6.168 1.00 95.56 105 LEU A CA 1
ATOM 817 C C . LEU A 1 105 ? -9.661 1.545 5.311 1.00 95.56 105 LEU A C 1
ATOM 819 O O . LEU A 1 105 ? -8.898 1.400 4.349 1.00 95.56 105 LEU A O 1
ATOM 823 N N . TYR A 1 106 ? -10.075 2.722 5.755 1.00 95.62 106 TYR A N 1
ATOM 824 C CA . TYR A 1 106 ? -9.695 4.008 5.202 1.00 95.62 106 TYR A CA 1
ATOM 825 C C . TYR A 1 106 ? -9.081 4.902 6.276 1.00 95.62 106 TYR A C 1
ATOM 827 O O . TYR A 1 106 ? -9.353 4.739 7.467 1.00 95.62 106 TYR A O 1
ATOM 835 N N . VAL A 1 107 ? -8.259 5.859 5.850 1.00 95.38 107 VAL A N 1
ATOM 836 C CA . VAL A 1 107 ? -7.765 6.951 6.696 1.00 95.38 107 VAL A CA 1
ATOM 837 C C . VAL A 1 107 ? -7.912 8.296 5.987 1.00 95.38 107 VAL A C 1
ATOM 839 O O . VAL A 1 107 ? -7.709 8.360 4.769 1.00 95.38 107 VAL A O 1
ATOM 842 N N . PRO A 1 108 ? -8.234 9.374 6.721 1.00 93.31 108 PRO A N 1
ATOM 843 C CA . PRO A 1 108 ? -8.314 10.713 6.166 1.00 93.31 108 PRO A CA 1
ATOM 844 C C . PRO A 1 108 ? -6.948 11.199 5.703 1.00 93.31 108 PRO A C 1
ATOM 846 O O . PRO A 1 108 ? -5.916 10.993 6.352 1.00 93.31 108 PRO A O 1
ATOM 849 N N . VAL A 1 109 ? -6.953 11.892 4.574 1.00 85.69 109 VAL A N 1
ATOM 850 C CA . VAL A 1 109 ? -5.806 12.633 4.072 1.00 85.69 109 VAL A CA 1
ATOM 851 C C . VAL A 1 109 ? -6.029 14.081 4.449 1.00 85.69 109 VAL A C 1
ATOM 853 O O . VAL A 1 109 ? -6.968 14.720 3.979 1.00 85.69 109 VAL A O 1
ATOM 856 N N . LYS A 1 110 ? -5.157 14.610 5.306 1.00 75.88 110 LYS A N 1
ATOM 857 C CA . LYS A 1 110 ? -5.157 16.038 5.599 1.00 75.88 110 LYS A CA 1
ATOM 858 C C . LYS A 1 110 ? -4.632 16.767 4.363 1.00 75.88 110 LYS A C 1
ATOM 860 O O . LYS A 1 110 ? -3.424 16.799 4.134 1.00 75.88 110 LYS A O 1
ATOM 865 N N . THR A 1 111 ? -5.530 17.298 3.544 1.00 59.78 111 THR A N 1
ATOM 866 C CA . THR A 1 111 ? -5.178 18.282 2.524 1.00 59.78 111 THR A CA 1
ATOM 867 C C . THR A 1 111 ? -4.774 19.556 3.254 1.00 59.78 111 THR A C 1
ATOM 869 O O . THR A 1 111 ? -5.528 20.093 4.061 1.00 59.78 111 THR A O 1
ATOM 872 N N . THR A 1 112 ? -3.541 20.012 3.053 1.00 47.69 112 THR A N 1
ATOM 873 C CA . THR A 1 112 ? -3.080 21.305 3.563 1.00 47.69 112 THR A CA 1
ATOM 874 C C . THR A 1 112 ? -3.706 22.409 2.715 1.00 47.69 112 THR A C 1
ATOM 876 O O . THR A 1 112 ? -3.052 22.963 1.837 1.00 47.69 112 THR A O 1
ATOM 879 N N . CYS A 1 113 ? -4.988 22.676 2.932 1.00 43.56 113 CYS A N 1
ATOM 880 C CA . CYS A 1 113 ? -5.673 23.847 2.408 1.00 43.56 113 CYS A CA 1
ATOM 881 C C . CYS A 1 113 ? -6.009 24.716 3.619 1.00 43.56 113 CYS A C 1
ATOM 883 O O . CYS A 1 113 ? -6.991 24.495 4.320 1.00 43.56 113 CYS A O 1
ATOM 885 N N . SER A 1 114 ? -5.102 25.636 3.925 1.00 50.34 114 SER A N 1
ATOM 886 C CA . SER A 1 114 ? -5.431 26.866 4.630 1.00 50.34 114 SER A CA 1
ATOM 887 C C . SER A 1 114 ? -6.398 27.652 3.750 1.00 50.34 114 SER A C 1
ATOM 889 O O . SER A 1 114 ? -6.023 28.017 2.641 1.00 50.34 114 SER A O 1
ATOM 891 N N . ASP A 1 115 ? -7.652 27.776 4.173 1.00 47.34 115 ASP A N 1
ATOM 892 C CA . ASP A 1 115 ? -8.359 29.050 4.350 1.00 47.34 115 ASP A CA 1
ATOM 893 C C . ASP A 1 115 ? -9.832 28.768 4.660 1.00 47.34 115 ASP A C 1
ATOM 895 O O . ASP A 1 115 ? -10.450 27.845 4.133 1.00 47.34 115 ASP A O 1
ATOM 899 N N . GLY A 1 116 ? -10.338 29.490 5.656 1.00 51.53 116 GLY A N 1
ATOM 900 C CA . GLY A 1 116 ? -11.506 29.107 6.433 1.00 51.53 116 GLY A CA 1
ATOM 901 C C . GLY A 1 116 ? -12.829 29.051 5.669 1.00 51.53 116 GLY A C 1
ATOM 902 O O . GLY A 1 116 ? -13.068 29.768 4.705 1.00 51.53 116 GLY A O 1
ATOM 903 N N . ASN A 1 117 ? -13.728 28.267 6.265 1.00 47.00 117 ASN A N 1
ATOM 904 C CA . ASN A 1 117 ? -15.179 28.348 6.139 1.00 47.00 117 ASN A CA 1
ATOM 905 C C . ASN A 1 117 ? -15.811 27.783 4.853 1.00 47.00 117 ASN A C 1
ATOM 907 O O . ASN A 1 117 ? -16.21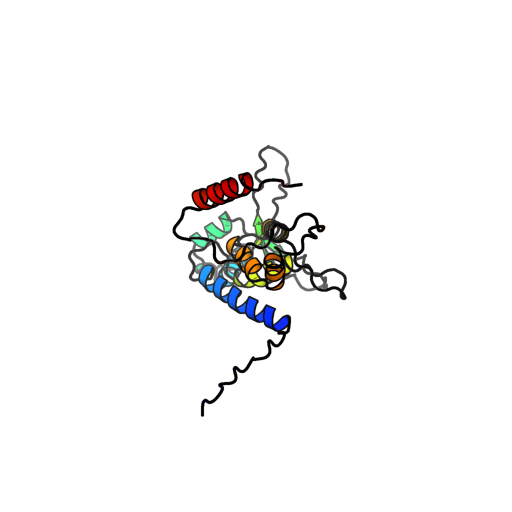8 28.510 3.954 1.00 47.00 117 ASN A O 1
ATOM 911 N N . SER A 1 118 ? -16.049 26.470 4.843 1.00 39.28 118 SER A N 1
ATOM 912 C CA . SER A 1 118 ? -17.318 25.912 4.351 1.00 39.28 118 SER A CA 1
ATOM 913 C C . SER A 1 118 ? -17.519 24.490 4.876 1.00 39.28 118 SER A C 1
ATOM 915 O O . SER A 1 118 ? -16.627 23.648 4.850 1.00 39.28 118 SER A O 1
ATOM 917 N N . ALA A 1 119 ? -18.711 24.265 5.422 1.00 48.78 119 ALA A N 1
ATOM 918 C CA . ALA A 1 119 ? -19.207 22.972 5.850 1.00 48.78 119 ALA A CA 1
ATOM 919 C C . ALA A 1 119 ? -19.202 21.969 4.681 1.00 48.78 119 ALA A C 1
ATOM 921 O O . ALA A 1 119 ? -19.494 22.337 3.547 1.00 48.78 119 ALA A O 1
ATOM 922 N N . GLN A 1 120 ? -18.921 20.706 5.016 1.00 48.44 120 GLN A N 1
ATOM 923 C CA . GLN A 1 120 ? -18.701 19.549 4.137 1.00 48.44 120 GLN A CA 1
ATOM 924 C C . GLN A 1 120 ? -17.247 19.372 3.672 1.00 48.44 120 GLN A C 1
ATOM 926 O O . GLN A 1 120 ? -16.908 19.396 2.491 1.00 48.44 120 GLN A O 1
ATOM 931 N N . ASP A 1 121 ? -16.394 19.120 4.666 1.00 45.09 121 ASP A N 1
ATOM 932 C CA . ASP A 1 121 ? -15.026 18.632 4.524 1.00 45.09 121 ASP A CA 1
ATOM 933 C C . ASP A 1 121 ? -15.053 17.290 3.767 1.00 45.09 121 ASP A C 1
ATOM 935 O O . ASP A 1 121 ? -15.222 16.215 4.350 1.00 45.09 121 ASP A O 1
ATOM 939 N N . ASN A 1 122 ? -14.919 17.328 2.439 1.00 49.84 122 ASN A N 1
ATOM 940 C CA . ASN A 1 122 ? -14.635 16.143 1.631 1.00 49.84 122 ASN A CA 1
ATOM 941 C C . ASN A 1 122 ? -13.187 15.716 1.910 1.00 49.84 122 ASN A C 1
ATOM 943 O O . ASN A 1 122 ? -12.311 15.824 1.049 1.00 49.84 122 ASN A O 1
ATOM 947 N N . SER A 1 123 ? -12.916 15.264 3.139 1.00 62.16 123 SER A N 1
ATOM 948 C CA . SER A 1 123 ? -11.632 14.677 3.496 1.00 62.16 123 SER A CA 1
ATOM 949 C C . SER A 1 123 ? -11.425 13.475 2.589 1.00 62.16 123 SER A C 1
ATOM 951 O O . SER A 1 123 ? -12.090 12.447 2.725 1.00 62.16 123 SER A O 1
ATOM 953 N N . SER A 1 124 ? -10.538 13.625 1.605 1.00 84.75 124 SER A N 1
ATOM 954 C CA . SER A 1 124 ? -10.197 12.518 0.720 1.00 84.75 124 SER A CA 1
ATOM 955 C C . SER A 1 124 ? -9.685 11.356 1.575 1.00 84.75 124 SER A C 1
ATOM 957 O O . SER A 1 124 ? -8.754 11.505 2.367 1.00 84.75 124 SER A O 1
ATOM 959 N N . LEU A 1 125 ? -10.347 10.207 1.472 1.00 90.94 125 LEU A N 1
ATOM 960 C CA . LEU A 1 125 ? -9.996 9.002 2.211 1.00 90.94 125 LEU A CA 1
ATOM 961 C C . LEU A 1 125 ? -9.045 8.152 1.368 1.00 90.94 125 LEU A C 1
ATOM 963 O O . LEU A 1 125 ? -9.308 7.896 0.193 1.00 90.94 125 LEU A O 1
ATOM 967 N N . LYS A 1 126 ? -7.967 7.653 1.975 1.00 94.62 126 LYS A N 1
ATOM 968 C CA . LYS A 1 126 ? -7.077 6.663 1.351 1.00 94.62 126 LYS A CA 1
ATOM 969 C C . LYS A 1 126 ? -7.314 5.283 1.925 1.00 94.62 126 LYS A C 1
ATOM 971 O O . LYS A 1 126 ? -7.458 5.134 3.138 1.00 94.62 126 LYS A O 1
ATOM 976 N N . ARG A 1 127 ? -7.288 4.267 1.060 1.00 95.50 127 ARG A N 1
ATOM 977 C CA . ARG A 1 127 ? -7.356 2.861 1.478 1.00 95.50 127 ARG A CA 1
ATOM 978 C C . ARG A 1 127 ? -6.089 2.480 2.230 1.00 95.50 127 ARG A C 1
ATOM 980 O O . ARG A 1 127 ? -4.988 2.836 1.822 1.00 95.50 127 ARG A O 1
ATOM 987 N N . VAL A 1 128 ? -6.219 1.736 3.317 1.00 96.94 128 VAL A N 1
ATOM 988 C CA . VAL A 1 128 ? -5.061 1.220 4.055 1.00 96.94 128 VAL A CA 1
ATOM 989 C C . VAL A 1 128 ? -4.447 0.065 3.268 1.00 96.94 128 VAL A C 1
ATOM 991 O O . VAL A 1 128 ? -5.105 -0.951 3.054 1.00 96.94 128 VAL A O 1
ATOM 994 N N . ALA A 1 129 ? -3.194 0.215 2.842 1.00 97.62 129 ALA A N 1
ATOM 995 C CA . ALA A 1 129 ? -2.435 -0.877 2.252 1.00 97.62 129 ALA A CA 1
ATOM 996 C C . ALA A 1 129 ? -1.964 -1.847 3.340 1.00 97.62 129 ALA A C 1
ATOM 998 O O . ALA A 1 129 ? -1.463 -1.427 4.389 1.00 97.62 129 ALA A O 1
ATOM 999 N N . VAL A 1 130 ? -2.116 -3.138 3.062 1.00 97.50 130 VAL A N 1
ATOM 1000 C CA . VAL A 1 130 ? -1.669 -4.226 3.930 1.00 97.50 130 VAL A CA 1
ATOM 1001 C C . VAL A 1 130 ? -0.354 -4.770 3.384 1.00 97.50 130 VAL A C 1
ATOM 1003 O O . VAL A 1 130 ? -0.240 -4.943 2.176 1.00 97.50 130 VAL A O 1
ATOM 1006 N N . VAL A 1 131 ? 0.636 -5.004 4.250 1.00 97.94 131 VAL A N 1
ATOM 1007 C CA . VAL A 1 131 ? 1.998 -5.431 3.862 1.00 97.94 131 VAL A CA 1
ATOM 1008 C C . VAL A 1 131 ? 1.961 -6.654 2.955 1.00 97.94 131 VAL A C 1
ATOM 1010 O O . VAL A 1 131 ? 2.644 -6.694 1.939 1.00 97.94 131 VAL A O 1
ATOM 1013 N N . GLU A 1 132 ? 1.118 -7.614 3.309 1.00 97.19 132 GLU A N 1
ATOM 1014 C CA . GLU A 1 132 ? 0.936 -8.866 2.594 1.00 97.19 132 GLU A CA 1
ATOM 1015 C C . GLU A 1 132 ? 0.328 -8.680 1.195 1.00 97.19 132 GLU A C 1
ATOM 1017 O O . GLU A 1 132 ? 0.525 -9.547 0.353 1.00 97.19 132 GLU A O 1
ATOM 1022 N N . ASP A 1 133 ? -0.358 -7.557 0.952 1.00 97.25 133 ASP A N 1
ATOM 1023 C CA . ASP A 1 133 ? -1.004 -7.205 -0.320 1.00 97.25 133 ASP A CA 1
ATOM 1024 C C . ASP A 1 133 ? -0.157 -6.214 -1.143 1.00 97.25 133 ASP A C 1
ATOM 1026 O O . ASP A 1 133 ? -0.604 -5.730 -2.184 1.00 97.25 133 ASP A O 1
ATOM 1030 N N . PHE A 1 134 ? 1.047 -5.835 -0.686 1.00 98.00 134 PHE A N 1
ATOM 1031 C CA . PHE A 1 134 ? 1.854 -4.820 -1.375 1.00 98.00 134 PHE A CA 1
ATOM 1032 C C . PHE A 1 134 ? 2.163 -5.209 -2.818 1.00 98.00 134 PHE A C 1
ATOM 1034 O O . PHE A 1 134 ? 2.092 -4.339 -3.684 1.00 98.00 134 PHE A O 1
ATOM 1041 N N . PHE A 1 135 ? 2.468 -6.482 -3.082 1.00 96.88 135 PHE A N 1
ATOM 1042 C CA . PHE A 1 135 ? 2.721 -6.945 -4.444 1.00 96.88 135 PHE A CA 1
ATOM 1043 C C . PHE A 1 135 ? 1.502 -6.713 -5.335 1.00 96.88 135 PHE A C 1
ATOM 1045 O O . PHE A 1 135 ? 1.609 -5.985 -6.316 1.00 96.88 135 PHE A O 1
ATOM 1052 N N . ASP A 1 136 ? 0.341 -7.248 -4.953 1.00 95.19 136 ASP A N 1
ATOM 1053 C CA . ASP A 1 136 ? -0.890 -7.165 -5.746 1.00 95.19 136 ASP A CA 1
ATOM 1054 C C . ASP A 1 136 ? -1.320 -5.714 -5.980 1.00 95.19 136 ASP A C 1
ATOM 1056 O O . ASP A 1 136 ? -1.723 -5.340 -7.082 1.00 95.19 136 ASP A O 1
ATOM 1060 N N . ILE A 1 137 ? -1.187 -4.862 -4.956 1.00 95.62 137 ILE A N 1
ATOM 1061 C CA . ILE A 1 137 ? -1.489 -3.431 -5.060 1.00 95.62 137 ILE A CA 1
ATOM 1062 C C . ILE A 1 137 ? -0.573 -2.757 -6.083 1.00 95.62 137 ILE A C 1
ATOM 1064 O O . ILE A 1 137 ? -1.052 -2.012 -6.944 1.00 95.62 137 ILE A O 1
ATOM 1068 N N . ILE A 1 138 ? 0.743 -2.969 -5.975 1.00 95.44 138 ILE A N 1
ATOM 1069 C CA . ILE A 1 138 ? 1.703 -2.320 -6.872 1.00 95.44 138 ILE A CA 1
ATOM 1070 C C . ILE A 1 138 ? 1.539 -2.881 -8.283 1.00 95.44 138 ILE A C 1
ATOM 1072 O O . ILE A 1 138 ? 1.482 -2.094 -9.223 1.00 95.44 138 ILE A O 1
ATOM 1076 N N . TYR A 1 139 ? 1.400 -4.198 -8.428 1.00 93.38 139 TYR A N 1
ATOM 1077 C CA . TYR A 1 139 ? 1.198 -4.871 -9.704 1.00 93.38 139 TYR A CA 1
ATOM 1078 C C . TYR A 1 139 ? -0.054 -4.352 -10.410 1.00 93.38 139 TYR A C 1
ATOM 1080 O O . TYR A 1 139 ? 0.051 -3.905 -11.545 1.00 93.38 139 TYR A O 1
ATOM 1088 N N . ALA A 1 140 ? -1.206 -4.289 -9.738 1.00 91.69 140 ALA A N 1
ATOM 1089 C CA . ALA A 1 140 ? -2.448 -3.799 -10.343 1.00 91.69 140 ALA A CA 1
ATOM 1090 C C . ALA A 1 140 ? -2.377 -2.323 -10.787 1.00 91.69 140 ALA A C 1
ATOM 1092 O O . ALA A 1 140 ? -3.010 -1.938 -11.766 1.00 91.69 140 ALA A O 1
ATOM 1093 N N . MET A 1 141 ? -1.620 -1.481 -10.073 1.00 91.94 141 MET A N 1
ATOM 1094 C CA . MET A 1 141 ? -1.425 -0.066 -10.437 1.00 91.94 141 MET A CA 1
ATOM 1095 C C . MET A 1 141 ? -0.331 0.131 -11.493 1.00 91.94 141 MET A C 1
ATOM 1097 O O . MET A 1 141 ? -0.312 1.142 -12.199 1.00 91.94 141 MET A O 1
ATOM 1101 N N . HIS A 1 142 ? 0.620 -0.797 -11.557 1.00 91.12 142 HIS A N 1
ATOM 1102 C CA . HIS A 1 142 ? 1.756 -0.749 -12.461 1.00 91.12 142 HIS A CA 1
ATOM 1103 C C . HIS A 1 142 ? 1.434 -1.378 -13.816 1.00 91.12 142 HIS A C 1
ATOM 1105 O O . HIS A 1 142 ? 1.784 -0.816 -14.848 1.00 91.12 142 HIS A O 1
ATOM 1111 N N . VAL A 1 143 ? 0.781 -2.533 -13.820 1.00 88.00 143 VAL A N 1
ATOM 1112 C CA . VAL A 1 143 ? 0.374 -3.274 -15.010 1.00 88.00 143 VAL A CA 1
ATOM 1113 C C . VAL A 1 143 ? -1.066 -2.881 -15.318 1.00 88.00 143 VAL A C 1
ATOM 1115 O O . VAL A 1 143 ? -2.017 -3.439 -14.777 1.00 88.00 143 VAL A O 1
ATOM 1118 N N . GLU A 1 144 ? -1.241 -1.878 -16.177 1.00 73.25 144 GLU A N 1
ATOM 1119 C CA . GLU A 1 144 ? -2.573 -1.487 -16.629 1.00 73.25 144 GLU A CA 1
ATOM 1120 C C . GLU A 1 144 ? -3.134 -2.601 -17.525 1.00 73.25 144 GLU A C 1
ATOM 1122 O O . GLU A 1 144 ? -2.674 -2.799 -18.657 1.00 73.25 144 GLU A O 1
ATOM 1127 N N . MET A 1 145 ? -4.148 -3.322 -17.032 1.00 57.69 145 MET A N 1
ATOM 1128 C CA . MET A 1 145 ? -5.001 -4.148 -17.886 1.00 57.69 145 MET A CA 1
ATOM 1129 C C . MET A 1 145 ? -5.788 -3.208 -18.799 1.00 57.69 145 MET A C 1
ATOM 1131 O O . MET A 1 145 ? -6.674 -2.476 -18.356 1.00 57.69 145 MET A O 1
ATOM 1135 N N . GLY A 1 146 ? -5.425 -3.174 -20.081 1.00 51.53 146 GLY A N 1
ATOM 1136 C CA . GLY A 1 146 ? -6.230 -2.490 -21.085 1.00 51.53 146 GLY A CA 1
ATOM 1137 C C . GLY A 1 146 ? -7.623 -3.119 -21.159 1.00 51.53 146 GLY A C 1
ATOM 1138 O O . GLY A 1 146 ? -7.771 -4.317 -20.954 1.00 51.53 146 GLY A O 1
ATOM 1139 N N . ALA A 1 147 ? -8.638 -2.318 -21.485 1.00 53.50 147 ALA A N 1
ATOM 1140 C CA . ALA A 1 147 ? -10.006 -2.804 -21.685 1.00 53.50 147 ALA A CA 1
ATOM 1141 C C . ALA A 1 147 ? -10.145 -3.785 -22.874 1.00 53.50 147 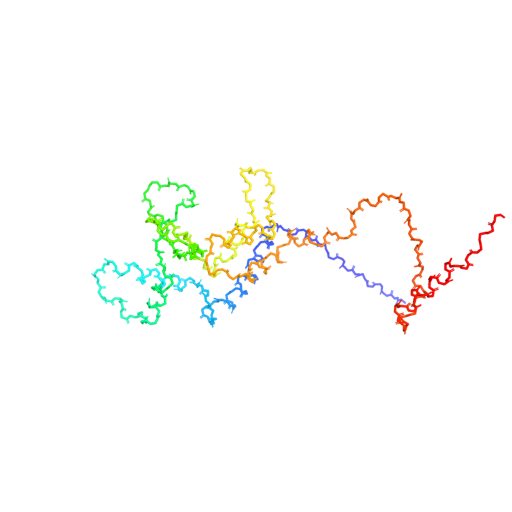ALA A C 1
ATOM 1143 O O . ALA A 1 147 ? -11.174 -4.439 -23.003 1.00 53.50 147 ALA A O 1
ATOM 1144 N N . ASP A 1 148 ? -9.113 -3.895 -23.722 1.00 56.69 148 ASP A N 1
ATOM 1145 C CA . ASP A 1 148 ? -9.058 -4.804 -24.865 1.00 56.69 148 ASP A CA 1
ATOM 1146 C C . ASP A 1 148 ? -8.386 -6.142 -24.498 1.00 56.69 148 ASP A C 1
ATOM 1148 O O . ASP A 1 148 ? -7.165 -6.174 -24.300 1.00 56.69 148 ASP A O 1
ATOM 1152 N N . PRO A 1 149 ? -9.125 -7.269 -24.499 1.00 58.16 149 PRO A N 1
ATOM 1153 C CA . PRO A 1 149 ? -8.618 -8.590 -24.107 1.00 58.16 149 PRO A CA 1
ATOM 1154 C C . PRO A 1 149 ? -7.583 -9.200 -25.075 1.00 58.16 149 PRO A C 1
ATOM 1156 O O . PRO A 1 149 ? -7.109 -10.308 -24.844 1.00 58.16 149 PRO A O 1
ATOM 1159 N N . GLY A 1 150 ? -7.221 -8.505 -26.161 1.00 63.19 150 GLY A N 1
ATOM 1160 C CA . GLY A 1 150 ? -6.272 -8.981 -27.175 1.00 63.19 150 GLY A CA 1
ATOM 1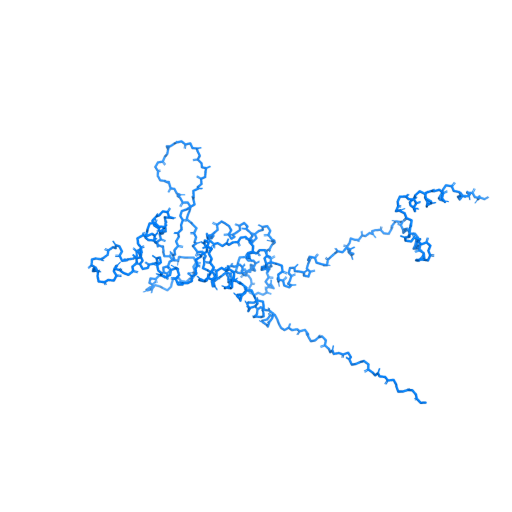161 C C . GLY A 1 150 ? -4.890 -8.320 -27.149 1.00 63.19 150 GLY A C 1
ATOM 1162 O O . GLY A 1 150 ? -4.040 -8.670 -27.969 1.00 63.19 150 GLY A O 1
ATOM 1163 N N . ARG A 1 151 ? -4.638 -7.345 -26.262 1.00 61.31 151 ARG A N 1
ATOM 1164 C CA . ARG A 1 151 ? -3.374 -6.589 -26.248 1.00 61.31 151 ARG A CA 1
ATOM 1165 C C . ARG A 1 151 ? -2.506 -6.977 -25.056 1.00 61.31 151 ARG A C 1
ATOM 1167 O O . ARG A 1 151 ? -2.996 -7.086 -23.939 1.00 61.31 151 ARG A O 1
ATOM 1174 N N . ALA A 1 152 ? -1.201 -7.119 -25.299 1.00 64.00 152 ALA A N 1
ATOM 1175 C CA . ALA A 1 152 ? -0.220 -7.344 -24.241 1.00 64.00 152 ALA A CA 1
ATOM 1176 C C . ALA A 1 152 ? -0.364 -6.294 -23.113 1.00 64.00 152 ALA A C 1
ATOM 1178 O O . ALA A 1 152 ? -0.585 -5.112 -23.427 1.00 64.00 152 ALA A O 1
ATOM 1179 N N . PRO A 1 153 ? -0.232 -6.697 -21.832 1.00 73.31 153 PRO A N 1
ATOM 1180 C CA . PRO A 1 153 ? -0.342 -5.792 -20.691 1.00 73.31 153 PRO A CA 1
ATOM 1181 C C . PRO A 1 153 ? 0.583 -4.579 -20.829 1.00 73.31 153 PRO A C 1
ATOM 1183 O O . PRO A 1 153 ? 1.734 -4.691 -21.259 1.00 73.31 153 PRO A O 1
ATOM 1186 N N . LYS A 1 154 ? 0.084 -3.383 -20.496 1.00 80.94 154 LYS A N 1
ATOM 1187 C CA . LYS A 1 154 ? 0.887 -2.157 -20.572 1.00 80.94 154 LYS A CA 1
ATOM 1188 C C . LYS A 1 154 ? 1.414 -1.795 -19.195 1.00 80.94 154 LYS A C 1
ATOM 1190 O O . LYS A 1 154 ? 0.657 -1.477 -18.289 1.00 80.94 154 LYS A O 1
ATOM 1195 N N . HIS A 1 155 ? 2.733 -1.743 -19.078 1.00 87.25 155 HIS A N 1
ATOM 1196 C CA . HIS A 1 155 ? 3.393 -1.252 -17.878 1.00 87.25 155 HIS A CA 1
ATOM 1197 C C . HIS A 1 155 ? 3.377 0.281 -17.835 1.00 87.25 155 HIS A C 1
ATOM 1199 O O . HIS A 1 155 ? 3.930 0.954 -18.714 1.00 87.25 155 HIS A O 1
ATOM 1205 N N . ALA A 1 156 ? 2.759 0.834 -16.798 1.00 87.75 156 ALA A N 1
ATOM 1206 C CA . ALA A 1 156 ? 2.775 2.246 -16.473 1.00 87.75 156 ALA A CA 1
ATOM 1207 C C . ALA A 1 156 ? 4.188 2.692 -16.075 1.00 87.75 156 ALA A C 1
ATOM 1209 O O . ALA A 1 156 ? 4.918 2.009 -15.355 1.00 87.75 156 ALA A O 1
ATOM 1210 N N . GLY A 1 157 ? 4.572 3.895 -16.508 1.00 86.44 157 GLY A N 1
ATOM 1211 C CA . GLY A 1 157 ? 5.852 4.482 -16.125 1.00 86.44 157 GLY A CA 1
ATOM 1212 C C . GLY A 1 157 ? 5.979 4.671 -14.610 1.00 86.44 157 GLY A C 1
ATOM 1213 O O . GLY A 1 157 ? 4.987 4.821 -13.888 1.00 86.44 157 GLY A O 1
ATOM 1214 N N . GLN A 1 158 ? 7.222 4.743 -14.134 1.00 89.06 158 GLN A N 1
ATOM 1215 C CA . GLN A 1 158 ? 7.555 4.905 -12.717 1.00 89.06 158 GLN A CA 1
ATOM 1216 C C . GLN A 1 158 ? 6.783 6.064 -12.061 1.00 89.06 158 GLN A C 1
ATOM 1218 O O . GLN A 1 158 ? 6.104 5.872 -11.054 1.00 89.06 158 GLN A O 1
ATOM 1223 N N . LYS A 1 159 ? 6.813 7.261 -12.666 1.00 90.94 159 LYS A N 1
ATOM 1224 C CA . LYS A 1 159 ? 6.115 8.458 -12.154 1.00 90.94 159 LYS A CA 1
ATOM 1225 C C . LYS A 1 159 ? 4.600 8.251 -12.024 1.00 90.94 159 LYS A C 1
ATOM 1227 O O . LYS A 1 159 ? 4.015 8.689 -11.036 1.00 90.94 159 LYS A O 1
ATOM 1232 N N . LYS A 1 160 ? 3.980 7.581 -13.000 1.00 92.12 160 LYS A N 1
ATOM 1233 C CA . LYS A 1 160 ? 2.536 7.306 -13.020 1.00 92.12 160 LYS A CA 1
ATOM 1234 C C . LYS A 1 160 ? 2.156 6.316 -11.917 1.00 92.12 160 LYS A C 1
ATOM 1236 O O . LYS A 1 160 ? 1.240 6.600 -11.153 1.00 92.12 160 LYS A O 1
ATOM 1241 N N . THR A 1 161 ? 2.933 5.242 -11.770 1.00 93.50 161 THR A N 1
ATOM 1242 C CA . THR A 1 161 ? 2.737 4.221 -10.726 1.00 93.50 161 THR A CA 1
ATOM 1243 C C . THR A 1 161 ? 2.814 4.838 -9.324 1.00 93.50 161 THR A C 1
ATOM 1245 O O . THR A 1 161 ? 1.904 4.666 -8.517 1.00 93.50 161 THR A O 1
ATOM 1248 N N . TYR A 1 162 ? 3.851 5.641 -9.043 1.00 95.56 162 TYR A N 1
ATOM 1249 C CA . TYR A 1 162 ? 3.971 6.334 -7.753 1.00 95.56 162 TYR A CA 1
ATOM 1250 C C . TYR A 1 162 ? 2.786 7.237 -7.448 1.00 95.56 162 TYR A C 1
ATOM 1252 O O . TYR A 1 162 ? 2.312 7.249 -6.315 1.00 95.56 162 TYR A O 1
ATOM 1260 N N . LYS A 1 163 ? 2.350 8.019 -8.440 1.00 94.56 163 LYS A N 1
ATOM 1261 C CA . LYS A 1 163 ? 1.245 8.958 -8.274 1.00 94.56 163 LYS A CA 1
ATOM 1262 C C . LYS A 1 163 ? -0.050 8.207 -7.952 1.00 94.56 163 LYS A C 1
ATOM 1264 O O . LYS A 1 163 ? -0.649 8.485 -6.921 1.00 94.56 163 LYS A O 1
ATOM 1269 N N . ALA A 1 164 ? -0.400 7.198 -8.751 1.00 93.50 164 ALA A N 1
ATOM 1270 C CA . ALA A 1 164 ? -1.615 6.405 -8.563 1.00 93.50 164 ALA A CA 1
ATOM 1271 C C . ALA A 1 164 ? -1.667 5.719 -7.185 1.00 93.50 164 ALA A C 1
ATOM 1273 O O . ALA A 1 164 ? -2.679 5.792 -6.480 1.00 93.50 164 ALA A O 1
ATOM 1274 N N . ILE A 1 165 ? -0.554 5.109 -6.758 1.00 95.31 165 ILE A N 1
ATOM 1275 C CA . ILE A 1 165 ? -0.460 4.465 -5.442 1.00 95.31 165 ILE A CA 1
ATOM 1276 C C . ILE A 1 165 ? -0.572 5.501 -4.324 1.00 95.31 165 ILE A C 1
ATOM 1278 O O . ILE A 1 165 ? -1.355 5.312 -3.395 1.00 95.31 165 ILE A O 1
ATOM 1282 N N . ALA A 1 166 ? 0.186 6.597 -4.410 1.00 94.38 166 ALA A N 1
ATOM 1283 C CA . ALA A 1 166 ? 0.198 7.624 -3.375 1.00 94.38 166 ALA A CA 1
ATOM 1284 C C . ALA A 1 166 ? -1.150 8.338 -3.240 1.00 94.38 166 ALA A C 1
ATOM 1286 O O . ALA A 1 166 ? -1.464 8.802 -2.148 1.00 94.38 166 ALA A O 1
ATOM 1287 N N . GLU A 1 167 ? -1.932 8.441 -4.312 1.00 92.75 167 GLU A N 1
ATOM 1288 C CA . GLU A 1 167 ? -3.279 9.019 -4.300 1.00 92.75 167 GLU A CA 1
ATOM 1289 C C . GLU A 1 167 ? -4.309 8.068 -3.687 1.00 92.75 167 GLU A C 1
ATOM 1291 O O . GLU A 1 167 ? -5.181 8.516 -2.948 1.00 92.75 167 GLU A O 1
ATOM 1296 N N . THR A 1 168 ? -4.172 6.762 -3.921 1.00 93.75 168 THR A N 1
ATOM 1297 C CA . THR A 1 168 ? -5.206 5.776 -3.569 1.00 93.75 168 THR A CA 1
ATOM 1298 C C . THR A 1 168 ? -4.973 5.102 -2.215 1.00 93.75 168 THR A C 1
ATOM 1300 O O . THR A 1 168 ? -5.935 4.754 -1.520 1.00 93.75 168 THR A O 1
ATOM 1303 N N . TYR A 1 169 ? -3.710 4.903 -1.830 1.00 96.44 169 TYR A N 1
ATOM 1304 C CA . TYR A 1 169 ? -3.329 4.090 -0.678 1.00 96.44 169 TYR A CA 1
ATOM 1305 C C . TYR A 1 169 ? -2.539 4.870 0.375 1.00 96.44 169 TYR A C 1
ATOM 1307 O O . TYR A 1 169 ? -1.707 5.729 0.083 1.00 96.44 169 TYR A O 1
ATOM 1315 N N . ALA A 1 170 ? -2.777 4.518 1.633 1.00 96.06 170 ALA A N 1
ATOM 1316 C CA . ALA A 1 170 ? -1.998 4.920 2.792 1.00 96.06 170 ALA A CA 1
ATOM 1317 C C . ALA A 1 170 ? -1.192 3.727 3.321 1.00 96.06 170 ALA A C 1
ATOM 1319 O O . ALA A 1 170 ? -1.540 2.575 3.081 1.00 96.06 170 ALA A O 1
ATOM 1320 N N . PHE A 1 171 ? -0.136 4.010 4.087 1.00 96.38 171 PHE A N 1
ATOM 1321 C CA . PHE A 1 171 ? 0.731 3.001 4.715 1.00 96.38 171 PHE A CA 1
ATOM 1322 C C . PHE A 1 171 ? 1.504 2.084 3.753 1.00 96.38 171 PHE A C 1
ATOM 1324 O O . PHE A 1 171 ? 2.033 1.067 4.195 1.00 96.38 171 PHE A O 1
ATOM 1331 N N . LEU A 1 172 ? 1.649 2.476 2.483 1.00 97.56 172 LEU A N 1
ATOM 1332 C CA . LEU A 1 172 ? 2.508 1.804 1.508 1.00 97.56 172 LEU A CA 1
ATOM 1333 C C . LEU A 1 172 ? 3.843 2.572 1.369 1.00 97.56 172 LEU A C 1
ATOM 1335 O O . LEU A 1 172 ? 3.845 3.700 0.866 1.00 97.56 172 LEU A O 1
ATOM 1339 N N . PRO A 1 173 ? 4.979 2.027 1.849 1.00 96.94 173 PRO A N 1
ATOM 1340 C CA . PRO A 1 173 ? 6.277 2.696 1.780 1.00 96.94 173 PRO A CA 1
ATOM 1341 C C . PRO A 1 173 ? 6.767 2.903 0.343 1.00 96.94 173 PRO A C 1
ATOM 1343 O O . PRO A 1 173 ? 6.695 2.003 -0.490 1.00 96.94 173 PRO A O 1
ATOM 1346 N N . ARG A 1 174 ? 7.365 4.069 0.072 1.00 96.25 174 ARG A N 1
ATOM 1347 C CA . ARG A 1 174 ? 7.960 4.395 -1.238 1.00 96.25 174 ARG A CA 1
ATOM 1348 C C . ARG A 1 174 ? 9.018 3.373 -1.667 1.00 96.25 174 ARG A C 1
ATOM 1350 O O . ARG A 1 174 ? 9.054 3.001 -2.830 1.00 96.25 174 ARG A O 1
ATOM 1357 N N . GLU A 1 175 ? 9.835 2.910 -0.724 1.00 97.06 175 GLU A N 1
ATOM 1358 C CA . GLU A 1 175 ? 10.893 1.919 -0.952 1.00 97.06 175 GLU A CA 1
ATOM 1359 C C . GLU A 1 175 ? 10.350 0.598 -1.519 1.00 97.06 175 GLU A C 1
ATOM 1361 O O . GLU A 1 175 ? 10.945 0.051 -2.444 1.00 97.06 175 GLU A O 1
ATOM 1366 N N . ALA A 1 176 ? 9.190 0.132 -1.039 1.00 97.19 176 ALA A N 1
ATOM 1367 C CA . ALA A 1 176 ? 8.547 -1.071 -1.563 1.00 97.19 176 ALA A CA 1
ATOM 1368 C C . ALA A 1 176 ? 8.157 -0.902 -3.040 1.00 97.19 176 ALA A C 1
ATOM 1370 O O . ALA A 1 176 ? 8.441 -1.772 -3.858 1.00 97.19 176 ALA A O 1
ATOM 1371 N N . VAL A 1 177 ? 7.598 0.256 -3.410 1.00 96.56 177 VAL A N 1
ATOM 1372 C CA . VAL A 1 177 ? 7.278 0.571 -4.814 1.00 96.56 177 VAL A CA 1
ATOM 1373 C C . VAL A 1 177 ? 8.543 0.626 -5.667 1.00 96.56 177 VAL A C 1
ATOM 1375 O O . VAL A 1 177 ? 8.569 0.039 -6.746 1.00 96.56 177 VAL A O 1
ATOM 1378 N N . THR A 1 178 ? 9.605 1.296 -5.198 1.00 94.75 178 THR A N 1
ATOM 1379 C CA . THR A 1 178 ? 10.876 1.361 -5.938 1.00 94.75 178 THR A CA 1
ATOM 1380 C C . THR A 1 178 ? 11.412 -0.033 -6.208 1.00 94.75 178 THR A C 1
ATOM 1382 O O . THR A 1 178 ? 11.751 -0.349 -7.345 1.00 94.75 178 THR A O 1
ATOM 1385 N N . ARG A 1 179 ? 11.465 -0.870 -5.169 1.00 95.25 179 ARG A N 1
ATOM 1386 C CA . ARG A 1 179 ? 12.037 -2.209 -5.256 1.00 95.25 179 ARG A CA 1
ATOM 1387 C C . ARG A 1 179 ? 11.259 -3.091 -6.229 1.00 95.25 179 ARG A C 1
ATOM 1389 O O . ARG A 1 179 ? 11.887 -3.749 -7.047 1.00 95.25 179 ARG A O 1
ATOM 1396 N N . PHE A 1 180 ? 9.926 -3.030 -6.197 1.00 95.12 180 PHE A N 1
ATOM 1397 C CA . PHE A 1 180 ? 9.075 -3.720 -7.168 1.00 95.12 180 PHE A CA 1
ATOM 1398 C C . PHE A 1 180 ? 9.354 -3.258 -8.607 1.00 95.12 180 PHE A C 1
ATOM 1400 O O . PHE A 1 180 ? 9.539 -4.069 -9.509 1.00 95.12 180 PHE A O 1
ATOM 1407 N N . LEU A 1 181 ? 9.410 -1.943 -8.847 1.00 92.38 181 LEU A N 1
ATOM 1408 C CA . LEU A 1 181 ? 9.651 -1.413 -10.194 1.00 92.38 181 LEU A CA 1
ATOM 1409 C C . LEU A 1 181 ? 11.037 -1.795 -10.727 1.00 92.38 181 LEU A C 1
ATOM 1411 O O . LEU A 1 181 ? 11.190 -2.008 -11.928 1.00 92.38 181 LEU A O 1
ATOM 1415 N N . MET A 1 182 ? 12.030 -1.892 -9.840 1.00 89.75 182 MET A N 1
ATOM 1416 C CA . MET A 1 182 ? 13.381 -2.337 -10.179 1.00 89.75 182 MET A CA 1
ATOM 1417 C C . MET A 1 182 ? 13.468 -3.842 -10.460 1.00 89.75 182 MET A C 1
ATOM 1419 O O . MET A 1 182 ? 14.316 -4.236 -11.254 1.00 89.75 182 MET A O 1
ATOM 1423 N N . SER A 1 183 ? 12.613 -4.673 -9.852 1.00 89.31 183 SER A N 1
ATOM 1424 C CA . SER A 1 183 ? 12.546 -6.116 -10.136 1.00 89.31 183 SER A CA 1
ATOM 1425 C C . SER A 1 183 ? 11.635 -6.468 -11.317 1.00 89.31 183 SER A C 1
ATOM 1427 O O . SER A 1 183 ? 11.604 -7.616 -11.756 1.00 89.31 183 SER A O 1
ATOM 1429 N N . CYS A 1 184 ? 10.890 -5.502 -11.862 1.00 89.19 184 CYS A N 1
ATOM 1430 C CA . CYS A 1 184 ? 10.010 -5.723 -13.004 1.00 89.19 184 CYS A CA 1
ATOM 1431 C C . CYS A 1 184 ? 10.831 -5.955 -14.282 1.00 89.19 184 CYS A C 1
ATOM 1433 O O . CYS A 1 184 ? 11.332 -5.010 -14.899 1.00 89.19 184 CYS A O 1
ATOM 1435 N N . GLY A 1 185 ? 10.937 -7.215 -14.713 1.00 82.00 185 GLY A N 1
ATOM 1436 C CA . GLY A 1 185 ? 11.765 -7.612 -15.857 1.00 82.00 185 GLY A CA 1
ATOM 1437 C C . GLY A 1 185 ? 11.380 -6.951 -17.189 1.00 82.00 185 GLY A C 1
ATOM 1438 O O . GLY A 1 185 ? 12.237 -6.768 -18.053 1.00 82.00 185 GLY A O 1
ATOM 1439 N N . GLU A 1 186 ? 10.120 -6.548 -17.372 1.00 81.06 186 GLU A N 1
ATOM 1440 C CA . GLU A 1 186 ? 9.675 -5.817 -18.569 1.00 81.06 186 GLU A CA 1
ATOM 1441 C C . GLU A 1 186 ? 10.158 -4.364 -18.581 1.00 81.06 186 GLU A C 1
ATOM 1443 O O . GLU A 1 186 ? 10.629 -3.858 -19.605 1.00 81.06 186 GLU A O 1
ATOM 1448 N N . CYS A 1 187 ? 10.091 -3.694 -17.430 1.00 79.25 187 CYS A N 1
ATOM 1449 C CA . CYS A 1 187 ? 10.568 -2.324 -17.278 1.00 79.25 187 CYS A CA 1
ATOM 1450 C C . CYS A 1 187 ? 12.095 -2.253 -17.236 1.00 79.25 187 CYS A C 1
ATOM 1452 O O . CYS A 1 187 ? 12.673 -1.348 -17.838 1.00 79.25 187 CYS A O 1
ATOM 1454 N N . GLN A 1 188 ? 12.752 -3.228 -16.607 1.00 78.00 188 GLN A N 1
ATOM 1455 C CA . GLN A 1 188 ? 14.208 -3.313 -16.548 1.00 78.00 188 GLN A CA 1
ATOM 1456 C C . GLN A 1 188 ? 14.821 -3.451 -17.952 1.00 78.00 188 GLN A C 1
ATOM 1458 O O . GLN A 1 188 ? 15.799 -2.773 -18.266 1.00 78.00 188 GLN A O 1
ATOM 1463 N N . LYS A 1 189 ? 14.206 -4.244 -18.844 1.00 70.50 189 LYS A N 1
ATOM 1464 C CA . LYS A 1 189 ? 14.642 -4.348 -20.249 1.00 70.50 189 LYS A CA 1
ATOM 1465 C C . LYS A 1 189 ? 14.592 -2.999 -20.964 1.00 70.50 189 LYS A C 1
ATOM 1467 O O . LYS A 1 189 ? 15.545 -2.651 -21.644 1.00 70.50 189 LYS A O 1
ATOM 1472 N N . ARG A 1 190 ? 13.534 -2.202 -20.779 1.00 65.62 190 ARG A N 1
ATOM 1473 C CA . ARG A 1 190 ? 13.440 -0.860 -21.391 1.00 65.62 190 ARG A CA 1
ATOM 1474 C C . ARG A 1 190 ? 14.415 0.150 -20.781 1.00 65.62 190 ARG A C 1
ATOM 1476 O O . ARG A 1 190 ? 14.828 1.066 -21.475 1.00 65.62 190 ARG A O 1
ATOM 1483 N N . MET A 1 191 ? 14.781 -0.016 -19.510 1.00 58.09 191 MET A N 1
ATOM 1484 C CA . MET A 1 191 ? 15.772 0.833 -18.836 1.00 58.09 191 MET A CA 1
ATOM 1485 C C . MET A 1 191 ? 17.204 0.566 -19.323 1.00 58.09 191 MET A C 1
ATOM 1487 O O . MET A 1 191 ? 17.994 1.499 -19.402 1.00 58.09 191 MET A O 1
ATOM 1491 N N . HIS A 1 192 ? 17.542 -0.687 -19.657 1.00 63.47 192 HIS A N 1
ATOM 1492 C CA . HIS A 1 192 ? 18.882 -1.060 -20.137 1.00 63.47 192 HIS A CA 1
ATOM 1493 C C . HIS A 1 192 ? 19.007 -1.150 -21.669 1.00 63.47 192 HIS A C 1
ATOM 1495 O O . HIS A 1 192 ? 2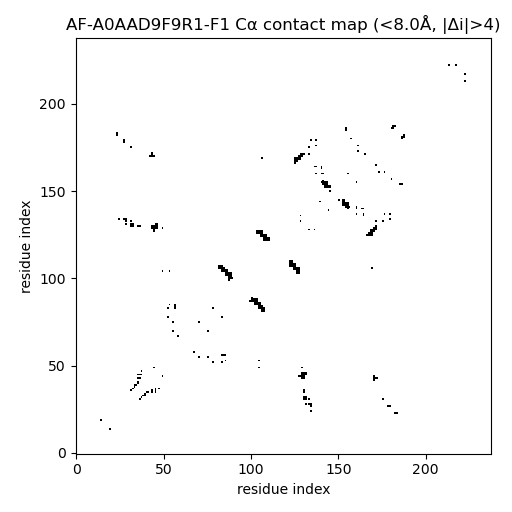0.123 -1.199 -22.181 1.00 63.47 192 HIS A O 1
ATOM 1501 N N . ILE A 1 193 ? 17.902 -1.129 -22.420 1.00 54.66 193 ILE A N 1
ATOM 1502 C CA . ILE A 1 193 ? 17.905 -0.984 -23.885 1.00 54.66 193 ILE A CA 1
ATOM 1503 C C . ILE A 1 193 ? 17.853 0.517 -24.220 1.00 54.66 193 ILE A C 1
ATOM 1505 O O . ILE A 1 193 ? 16.810 1.026 -24.610 1.00 54.66 193 ILE A O 1
ATOM 1509 N N . ASN A 1 194 ? 18.963 1.232 -23.985 1.00 39.44 194 ASN A N 1
ATOM 1510 C CA . ASN A 1 194 ? 19.528 2.251 -24.891 1.00 39.44 194 ASN A CA 1
ATOM 1511 C C . ASN A 1 194 ? 20.872 2.783 -24.335 1.00 39.44 194 ASN A C 1
ATOM 1513 O O . ASN A 1 194 ? 20.892 3.423 -23.283 1.00 39.44 194 ASN A O 1
ATOM 1517 N N . PRO A 1 195 ? 21.985 2.573 -25.064 1.00 46.25 195 PRO A N 1
ATOM 1518 C CA . PRO A 1 195 ? 22.656 3.743 -25.639 1.00 46.25 195 PRO A CA 1
ATOM 1519 C C . PRO A 1 195 ? 22.943 3.596 -27.146 1.00 46.25 195 PRO A C 1
ATOM 1521 O O . PRO A 1 195 ? 23.908 4.167 -27.641 1.00 46.25 195 PRO A O 1
ATOM 1524 N N . SER A 1 196 ? 22.163 2.815 -27.902 1.00 43.38 196 SER A N 1
ATOM 1525 C CA . SER A 1 196 ? 22.468 2.586 -29.321 1.00 43.38 196 SER A CA 1
ATOM 1526 C C . SER A 1 196 ? 21.252 2.234 -30.181 1.00 43.38 196 SER A C 1
ATOM 1528 O O . SER A 1 196 ? 21.224 1.200 -30.825 1.00 43.38 196 SER A O 1
ATOM 1530 N N . THR A 1 197 ? 20.239 3.098 -30.203 1.00 40.25 197 THR A N 1
ATOM 1531 C CA . THR A 1 197 ? 19.395 3.343 -31.390 1.00 40.25 197 THR A CA 1
ATOM 1532 C C . THR A 1 197 ? 18.857 4.776 -31.332 1.00 40.25 197 THR A C 1
ATOM 1534 O O . THR A 1 197 ? 17.654 5.020 -31.371 1.00 40.25 197 THR A O 1
ATOM 1537 N N . ALA A 1 198 ? 19.742 5.757 -31.160 1.00 38.84 198 ALA A N 1
ATOM 1538 C CA . ALA A 1 198 ? 19.514 7.014 -31.855 1.00 38.84 198 ALA A CA 1
ATOM 1539 C C . ALA A 1 198 ? 19.991 6.747 -33.280 1.00 38.84 198 ALA A C 1
ATOM 1541 O O . ALA A 1 198 ? 21.133 6.322 -33.459 1.00 38.84 198 ALA A O 1
ATOM 1542 N N . GLU A 1 199 ? 19.121 6.927 -34.267 1.00 43.41 199 GLU A N 1
ATOM 1543 C CA . GLU A 1 199 ? 19.545 7.034 -35.656 1.00 43.41 199 GLU A CA 1
ATOM 1544 C C . GLU A 1 199 ? 20.489 8.239 -35.753 1.00 43.41 199 GLU A C 1
ATOM 1546 O O . GLU A 1 199 ? 20.078 9.373 -35.992 1.00 43.41 199 GLU A O 1
ATOM 1551 N N . PHE A 1 200 ? 21.776 8.005 -35.494 1.00 38.50 200 PHE A N 1
ATOM 1552 C CA . PHE A 1 200 ? 22.829 8.893 -35.937 1.00 38.50 200 PHE A CA 1
ATOM 1553 C C . PHE A 1 200 ? 22.849 8.744 -37.446 1.00 38.50 200 PHE A C 1
ATOM 1555 O O . PHE A 1 200 ? 23.448 7.829 -38.006 1.00 38.50 200 PHE A O 1
ATOM 1562 N N . LYS A 1 201 ? 22.104 9.644 -38.083 1.00 42.25 201 LYS A N 1
ATOM 1563 C CA . LYS A 1 201 ? 22.319 10.059 -39.456 1.00 42.25 201 LYS A CA 1
ATOM 1564 C C . LYS A 1 201 ? 23.831 10.122 -39.663 1.00 42.25 201 LYS A C 1
ATOM 1566 O O . LYS A 1 201 ? 24.512 10.876 -38.974 1.00 42.25 201 LYS A O 1
ATOM 1571 N N . GLU A 1 202 ? 24.323 9.255 -40.534 1.00 43.59 202 GLU A N 1
ATOM 1572 C CA . GLU A 1 202 ? 25.719 9.139 -40.927 1.00 43.59 202 GLU A CA 1
ATOM 1573 C C . GLU A 1 202 ? 26.251 10.524 -41.324 1.00 43.59 202 GLU A C 1
ATOM 1575 O O . GLU A 1 202 ? 25.986 11.039 -42.410 1.00 43.59 202 GLU A O 1
ATOM 1580 N N . ASN A 1 203 ? 26.921 11.191 -40.392 1.00 51.59 203 ASN A N 1
ATOM 1581 C CA . ASN A 1 203 ? 27.788 12.324 -40.653 1.00 51.59 203 ASN A CA 1
ATOM 1582 C C . ASN A 1 203 ? 28.820 12.367 -39.527 1.00 51.59 203 ASN A C 1
ATOM 1584 O O . ASN A 1 203 ? 28.470 12.463 -38.352 1.00 51.59 203 ASN A O 1
ATOM 1588 N N . ASP A 1 204 ? 30.075 12.213 -39.936 1.00 51.66 204 ASP A N 1
ATOM 1589 C CA . ASP A 1 204 ? 31.295 12.223 -39.134 1.00 51.66 204 ASP A CA 1
ATOM 1590 C C . ASP A 1 204 ? 31.440 11.139 -38.059 1.00 51.66 204 ASP A C 1
ATOM 1592 O O . ASP A 1 204 ? 31.269 11.323 -36.855 1.00 51.66 204 ASP A O 1
ATOM 1596 N N . ARG A 1 205 ? 31.885 9.973 -38.534 1.00 41.56 205 ARG A N 1
ATOM 1597 C CA . ARG A 1 205 ? 32.580 8.964 -37.735 1.00 41.56 205 ARG A CA 1
ATOM 1598 C C . ARG A 1 205 ? 33.865 9.583 -37.153 1.00 41.56 205 ARG A C 1
ATOM 1600 O O . ARG A 1 205 ? 34.757 9.896 -37.938 1.00 41.56 205 ARG A O 1
ATOM 1607 N N . PRO A 1 206 ? 34.065 9.666 -35.824 1.00 43.28 206 PRO A N 1
ATOM 1608 C CA . PRO A 1 206 ? 35.417 9.797 -35.314 1.00 43.28 206 PRO A CA 1
ATOM 1609 C C . PRO A 1 206 ? 36.131 8.476 -35.610 1.00 43.28 206 PRO A C 1
ATOM 1611 O O . PRO A 1 206 ? 35.669 7.404 -35.207 1.00 43.28 206 PRO A O 1
ATOM 1614 N N . THR A 1 207 ? 37.216 8.546 -36.379 1.00 43.78 207 THR A N 1
ATOM 1615 C CA . THR A 1 207 ? 38.089 7.415 -36.704 1.00 43.78 207 THR A CA 1
ATOM 1616 C C . THR A 1 207 ? 38.338 6.579 -35.451 1.00 43.78 207 THR A C 1
ATOM 1618 O O . THR A 1 207 ? 38.779 7.103 -34.431 1.00 43.78 207 THR A O 1
ATOM 1621 N N . SER A 1 208 ? 38.016 5.284 -35.518 1.00 47.78 208 SER A N 1
ATOM 1622 C CA . SER A 1 208 ? 38.270 4.328 -34.440 1.00 47.78 208 SER A CA 1
ATOM 1623 C C . SER A 1 208 ? 39.763 4.350 -34.119 1.00 47.78 208 SER A C 1
ATOM 1625 O O . SER A 1 208 ? 40.577 3.865 -34.902 1.00 47.78 208 SER A O 1
ATOM 1627 N N . LEU A 1 209 ? 40.126 4.973 -32.997 1.00 52.06 209 LEU A N 1
ATOM 1628 C CA . LEU A 1 209 ? 41.499 4.970 -32.519 1.00 52.06 209 LEU A CA 1
ATOM 1629 C C . LEU A 1 209 ? 41.775 3.604 -31.897 1.00 52.06 209 LEU A C 1
ATOM 1631 O O . LEU A 1 209 ? 41.055 3.138 -31.014 1.00 52.06 209 LEU A O 1
ATOM 1635 N N . VAL A 1 210 ? 42.799 2.957 -32.441 1.00 49.84 210 VAL A N 1
ATOM 1636 C CA . VAL A 1 210 ? 43.303 1.646 -32.040 1.00 49.84 210 VAL A CA 1
ATOM 1637 C C . VAL A 1 210 ? 43.592 1.661 -30.525 1.00 49.84 210 VAL A C 1
ATOM 1639 O O . VAL A 1 210 ? 44.236 2.606 -30.064 1.00 49.84 210 VAL A O 1
ATOM 1642 N N . PRO A 1 211 ? 43.147 0.657 -29.741 1.00 54.88 211 PRO A N 1
ATOM 1643 C CA . PRO A 1 211 ? 43.248 0.645 -28.271 1.00 54.88 211 PRO A CA 1
ATOM 1644 C C . PRO A 1 211 ? 44.652 0.740 -27.642 1.00 54.88 211 PRO A C 1
ATOM 1646 O O . PRO A 1 211 ? 44.748 0.783 -26.420 1.00 54.88 211 PRO A O 1
ATOM 1649 N N . ASP A 1 212 ? 45.727 0.785 -28.431 1.00 51.59 212 ASP A N 1
ATOM 1650 C CA . ASP A 1 212 ? 47.100 0.568 -27.952 1.00 51.59 212 ASP A CA 1
ATOM 1651 C C . ASP A 1 212 ? 47.906 1.855 -27.663 1.00 51.59 212 ASP A C 1
ATOM 1653 O O . ASP A 1 212 ? 49.111 1.797 -27.443 1.00 51.59 212 ASP A O 1
ATOM 1657 N N . LEU A 1 213 ? 47.269 3.038 -27.653 1.00 60.12 213 LEU A N 1
ATOM 1658 C CA . LEU A 1 213 ? 47.956 4.329 -27.426 1.00 60.12 213 LEU A CA 1
ATOM 1659 C C . LEU A 1 213 ? 47.559 5.053 -26.126 1.00 60.12 213 LEU A C 1
ATOM 1661 O O . LEU A 1 213 ? 48.062 6.143 -25.843 1.00 60.12 213 LEU A O 1
ATOM 1665 N N . ILE A 1 214 ? 46.651 4.489 -25.327 1.00 66.75 214 ILE A N 1
ATOM 1666 C CA . ILE A 1 214 ? 46.171 5.144 -24.104 1.00 66.75 214 ILE A CA 1
ATOM 1667 C C . ILE A 1 214 ? 47.010 4.665 -22.917 1.00 66.75 214 ILE A C 1
ATOM 1669 O O . ILE A 1 214 ? 46.817 3.568 -22.401 1.00 66.75 214 ILE A O 1
ATOM 1673 N N . ASP A 1 215 ? 47.939 5.513 -22.477 1.00 65.69 215 ASP A N 1
ATOM 1674 C CA . ASP A 1 215 ? 48.674 5.322 -21.227 1.00 65.69 215 ASP A CA 1
ATOM 1675 C C . ASP A 1 215 ? 47.764 5.651 -20.033 1.00 65.69 215 ASP A C 1
ATOM 1677 O O . ASP A 1 215 ? 47.451 6.813 -19.761 1.00 65.69 215 ASP A O 1
ATOM 1681 N N . TYR A 1 216 ? 47.326 4.609 -19.324 1.00 74.62 216 TYR A N 1
ATOM 1682 C CA . TYR A 1 216 ? 46.426 4.703 -18.171 1.00 74.62 216 TYR A CA 1
ATOM 1683 C C . TYR A 1 216 ? 47.065 5.340 -16.930 1.00 74.62 216 TYR A C 1
ATOM 1685 O O . TYR A 1 216 ? 46.343 5.676 -15.991 1.00 74.62 216 TYR A O 1
ATOM 1693 N N . ASN A 1 217 ? 48.387 5.532 -16.910 1.00 76.81 217 ASN A N 1
ATOM 1694 C CA . ASN A 1 217 ? 49.062 6.223 -15.810 1.00 76.81 217 ASN A CA 1
ATOM 1695 C C . ASN A 1 217 ? 49.071 7.748 -15.974 1.00 76.81 217 ASN A C 1
ATOM 1697 O O . ASN A 1 217 ? 49.551 8.451 -15.083 1.00 76.81 217 ASN A O 1
ATOM 1701 N N . MET A 1 218 ? 48.541 8.277 -17.080 1.00 79.19 218 MET A N 1
ATOM 1702 C CA . MET A 1 218 ? 48.502 9.713 -17.330 1.00 79.19 218 MET A CA 1
ATOM 1703 C C . MET A 1 218 ? 47.105 10.287 -17.052 1.00 79.19 218 MET A C 1
ATOM 1705 O O . MET A 1 218 ? 46.105 9.712 -17.489 1.00 79.19 218 MET A O 1
ATOM 1709 N N . PRO A 1 219 ? 46.987 11.423 -16.334 1.00 76.19 219 PRO A N 1
ATOM 1710 C CA . PRO A 1 219 ? 45.688 12.020 -16.060 1.00 76.19 219 PRO A CA 1
ATOM 1711 C C . PRO A 1 219 ? 44.972 12.379 -17.364 1.00 76.19 219 PRO A C 1
ATOM 1713 O O . PRO A 1 219 ? 45.581 12.874 -18.313 1.00 76.19 219 PRO A O 1
ATOM 1716 N N . LEU A 1 220 ? 43.653 12.169 -17.389 1.00 73.62 220 LEU A N 1
ATOM 1717 C CA . LEU A 1 220 ? 42.801 12.332 -18.577 1.00 73.62 220 LEU A CA 1
ATOM 1718 C C . LEU A 1 220 ? 42.972 13.694 -19.271 1.00 73.62 220 LEU A C 1
ATOM 1720 O O . LEU A 1 220 ? 42.913 13.786 -20.496 1.00 73.62 220 LEU A O 1
ATOM 1724 N N . THR A 1 221 ? 43.238 14.749 -18.497 1.00 74.00 221 THR A N 1
ATOM 1725 C CA . THR A 1 221 ? 43.513 16.099 -19.003 1.00 74.00 221 THR A CA 1
ATOM 1726 C C . THR A 1 221 ? 44.794 16.170 -19.835 1.00 74.00 221 THR A C 1
ATOM 1728 O O . THR A 1 221 ? 44.817 16.848 -20.861 1.00 74.00 221 THR A O 1
ATOM 1731 N N . ALA A 1 222 ? 45.843 15.441 -19.451 1.00 80.44 222 ALA A N 1
ATOM 1732 C CA . ALA A 1 222 ? 47.096 15.376 -20.198 1.00 80.44 222 ALA A CA 1
ATOM 1733 C C . ALA A 1 222 ? 46.932 14.594 -21.510 1.00 80.44 222 ALA A C 1
ATOM 1735 O O . ALA A 1 222 ? 47.438 15.033 -22.544 1.00 80.44 222 ALA A O 1
ATOM 1736 N N . THR A 1 223 ? 46.172 13.493 -21.502 1.00 77.75 223 THR A N 1
ATOM 1737 C CA . THR A 1 223 ? 45.837 12.729 -22.718 1.00 77.75 223 THR A CA 1
ATOM 1738 C C . THR A 1 223 ? 45.054 13.589 -23.711 1.00 77.75 223 THR A C 1
ATOM 1740 O O . THR A 1 223 ? 45.406 13.644 -24.891 1.00 77.75 223 THR A O 1
ATOM 1743 N N . TYR A 1 224 ? 44.065 14.345 -23.223 1.00 78.25 224 TYR A N 1
ATOM 1744 C CA . TYR A 1 224 ? 43.283 15.277 -24.037 1.00 78.25 224 TYR A CA 1
ATOM 1745 C C . TYR A 1 224 ? 44.145 16.394 -24.647 1.00 78.25 224 TYR A C 1
ATOM 1747 O O . TYR A 1 224 ? 44.087 16.629 -25.855 1.00 78.25 224 TYR A O 1
ATOM 1755 N N . LEU A 1 225 ? 45.007 17.043 -23.851 1.00 81.94 225 LEU A N 1
ATOM 1756 C CA . LEU A 1 225 ? 45.922 18.074 -24.362 1.00 81.94 225 LEU A CA 1
ATOM 1757 C C . LEU A 1 225 ? 46.880 17.518 -25.426 1.00 81.94 225 LEU A C 1
ATOM 1759 O O . LEU A 1 225 ? 47.163 18.194 -26.416 1.00 81.94 225 LEU A O 1
ATOM 1763 N N . LYS A 1 226 ? 47.373 16.289 -25.243 1.00 74.00 226 LYS A N 1
ATOM 1764 C CA . LYS A 1 226 ? 48.282 15.629 -26.191 1.00 74.00 226 LYS A CA 1
ATOM 1765 C C . LYS A 1 226 ? 47.582 15.334 -27.520 1.00 74.00 226 LYS A C 1
ATOM 1767 O O . LYS A 1 226 ? 48.161 15.584 -28.574 1.00 74.00 226 LYS A O 1
ATOM 1772 N N . GLN A 1 227 ? 46.327 14.885 -27.474 1.00 73.69 227 GLN A N 1
ATOM 1773 C CA . GLN A 1 227 ? 45.505 14.650 -28.662 1.00 73.69 227 GLN A CA 1
ATOM 1774 C C . GLN A 1 227 ? 45.188 15.953 -29.411 1.00 73.69 227 GLN A C 1
ATOM 1776 O O . GLN A 1 227 ? 45.351 16.010 -30.628 1.00 73.69 227 GLN A O 1
ATOM 1781 N N . MET A 1 228 ? 44.832 17.020 -28.691 1.00 73.31 228 MET A N 1
ATOM 1782 C CA . MET A 1 228 ? 44.620 18.355 -29.270 1.00 73.31 228 MET A CA 1
ATOM 1783 C C . MET A 1 228 ? 45.893 18.893 -29.942 1.00 73.31 228 MET A C 1
ATOM 1785 O O . MET A 1 228 ? 45.842 19.443 -31.039 1.00 73.31 228 MET A O 1
ATOM 1789 N N . LYS A 1 229 ? 47.062 18.684 -29.320 1.00 69.62 229 LYS A N 1
ATOM 1790 C CA . LYS A 1 229 ? 48.352 19.109 -29.881 1.00 69.62 229 LYS A CA 1
ATOM 1791 C C . LYS A 1 229 ? 48.721 18.337 -31.150 1.00 69.62 229 LYS A C 1
ATOM 1793 O O . LYS A 1 229 ? 49.301 18.930 -32.050 1.00 69.62 229 LYS A O 1
ATOM 1798 N N . LEU A 1 230 ? 48.371 17.052 -31.242 1.00 64.00 230 LEU A N 1
ATOM 1799 C CA . LEU A 1 230 ? 48.587 16.236 -32.444 1.00 64.00 230 LEU A CA 1
ATOM 1800 C C . LEU A 1 230 ? 47.666 16.645 -33.602 1.00 64.00 230 LEU A C 1
ATOM 1802 O O . LEU A 1 230 ? 48.108 16.652 -34.747 1.00 64.00 230 LEU A O 1
ATOM 1806 N N . GLN A 1 231 ? 46.424 17.046 -33.314 1.00 60.16 231 GLN A N 1
ATOM 1807 C CA . GLN A 1 231 ? 45.489 17.539 -34.335 1.00 60.16 231 GLN A CA 1
ATOM 1808 C C . GLN A 1 231 ? 45.920 18.881 -34.947 1.00 60.16 231 GLN A C 1
ATOM 1810 O O . GLN A 1 231 ? 45.640 19.130 -36.113 1.00 60.16 231 GLN A O 1
ATOM 1815 N N . CYS A 1 232 ? 46.660 19.719 -34.215 1.00 58.25 232 CYS A N 1
ATOM 1816 C CA . CYS A 1 232 ? 47.212 20.963 -34.763 1.00 58.25 232 CYS A CA 1
ATOM 1817 C C . CYS A 1 232 ? 48.429 20.766 -35.687 1.00 58.25 232 CYS A C 1
ATOM 1819 O O . CYS A 1 232 ? 48.874 21.740 -36.287 1.00 58.25 232 CYS A O 1
ATOM 1821 N N . MET A 1 233 ? 48.997 19.558 -35.784 1.00 51.31 233 MET A N 1
ATOM 1822 C CA . MET A 1 233 ? 50.247 19.298 -36.518 1.00 51.31 233 MET A CA 1
ATOM 1823 C C . MET A 1 233 ? 50.041 18.541 -37.838 1.00 51.31 233 MET A C 1
ATOM 1825 O O . MET A 1 233 ? 51.028 18.138 -38.446 1.00 51.31 233 MET A O 1
ATOM 1829 N N . THR A 1 234 ? 48.806 18.327 -38.304 1.00 45.50 234 THR A N 1
ATOM 1830 C CA . THR A 1 234 ? 48.579 17.775 -39.650 1.00 45.50 234 THR A CA 1
ATOM 1831 C C . THR A 1 234 ? 48.791 18.884 -40.687 1.00 45.50 234 THR A C 1
ATOM 1833 O O . THR A 1 234 ? 47.989 19.823 -40.712 1.00 45.50 234 THR A O 1
ATOM 1836 N N . PRO A 1 235 ? 49.835 18.830 -41.536 1.00 45.91 235 PRO A N 1
ATOM 1837 C CA . PRO A 1 235 ? 49.968 19.778 -42.623 1.00 45.91 235 PRO A CA 1
ATOM 1838 C C . PRO A 1 235 ? 48.946 19.409 -43.698 1.00 45.91 235 PRO A C 1
ATOM 1840 O O . PRO A 1 235 ? 48.900 18.279 -44.179 1.00 45.91 235 PRO A O 1
ATOM 1843 N N . THR A 1 236 ? 48.109 20.374 -44.061 1.00 45.19 236 THR A N 1
ATOM 1844 C CA . THR A 1 236 ? 47.309 20.322 -45.283 1.00 45.19 236 THR A CA 1
ATOM 1845 C C . THR A 1 236 ? 48.266 20.425 -46.471 1.00 45.19 236 THR A C 1
ATOM 1847 O O . THR A 1 236 ? 48.565 21.529 -46.920 1.00 45.19 236 THR A O 1
ATOM 1850 N N . GLU A 1 237 ? 48.779 19.300 -46.964 1.00 41.69 237 GLU A N 1
ATOM 1851 C CA . GLU A 1 237 ? 49.400 19.239 -48.291 1.00 41.69 237 GLU A CA 1
ATOM 1852 C C . GLU A 1 237 ? 48.295 19.014 -49.337 1.00 41.69 237 GLU A C 1
ATOM 1854 O O . GLU A 1 237 ? 47.522 18.056 -49.257 1.00 41.69 237 GLU A O 1
ATOM 1859 N N . ARG A 1 238 ? 48.182 19.972 -50.264 1.00 39.19 238 ARG A N 1
ATOM 1860 C CA . ARG A 1 238 ? 47.437 19.877 -51.526 1.00 39.19 238 ARG A CA 1
ATOM 1861 C C . ARG A 1 238 ? 48.397 19.490 -52.637 1.00 39.19 238 ARG A C 1
ATOM 1863 O O . ARG A 1 238 ? 49.534 20.008 -52.593 1.00 39.19 238 ARG A O 1
#

Solvent-accessible surface area (backbone atoms only — not comparable to full-atom values): 15338 Å² total; per-residue (Å²): 140,83,84,82,82,79,83,80,82,74,81,85,71,85,73,57,71,70,60,53,52,54,52,50,47,51,60,50,50,55,48,43,47,68,63,41,23,92,90,31,100,55,87,47,32,31,64,68,54,49,52,52,51,51,53,62,60,62,58,71,78,54,98,67,77,86,72,61,83,80,60,57,66,72,56,55,50,50,46,60,75,57,45,64,42,82,43,69,53,78,85,63,84,76,89,63,88,87,63,85,49,67,77,37,52,28,28,64,45,86,72,92,68,90,74,86,90,71,92,79,81,78,57,54,64,18,37,59,38,35,57,87,45,46,64,62,55,50,45,59,59,25,43,39,77,62,95,53,95,86,60,81,76,43,73,49,54,71,72,55,28,53,49,57,46,64,66,48,38,33,60,69,60,68,66,60,54,52,53,50,56,67,66,32,67,74,56,43,51,60,69,70,66,64,96,80,78,73,86,71,70,92,72,80,81,77,75,85,73,71,88,86,75,76,64,83,90,53,58,70,68,58,56,51,53,51,52,56,55,54,66,74,64,66,79,87,80,129

pLDDT: mean 73.27, std 20.88, range [36.38, 98.0]

Radius of gyration: 29.47 Å; Cα contacts (8 Å, |Δi|>4): 179; chains: 1; bounding box: 77×65×79 Å